Protein AF-A0A0G2GGL3-F1 (afdb_monomer_lite)

Radius of gyration: 50.0 Å; chains: 1; bounding box: 105×56×179 Å

Structure (mmCIF, N/CA/C/O backbone):
data_AF-A0A0G2GGL3-F1
#
_entry.id   AF-A0A0G2GGL3-F1
#
loop_
_atom_site.group_PDB
_atom_site.id
_atom_site.type_symbol
_atom_site.label_atom_id
_atom_site.label_alt_id
_atom_site.label_comp_id
_atom_site.label_asym_id
_atom_site.label_entity_id
_atom_site.label_seq_id
_atom_site.pdbx_PDB_ins_code
_atom_site.Cartn_x
_atom_site.Cartn_y
_atom_site.Cartn_z
_atom_site.occupancy
_atom_site.B_iso_or_equiv
_atom_site.auth_seq_id
_atom_site.auth_comp_id
_atom_site.auth_asym_id
_atom_site.auth_atom_id
_atom_site.pdbx_PDB_model_num
ATOM 1 N N . MET A 1 1 ? -9.611 -13.909 -29.266 1.00 66.69 1 MET A N 1
ATOM 2 C CA . MET A 1 1 ? -8.618 -14.036 -28.188 1.00 66.69 1 MET A CA 1
ATOM 3 C C . MET A 1 1 ? -9.349 -13.969 -26.861 1.00 66.69 1 MET A C 1
ATOM 5 O O . MET A 1 1 ? -10.153 -13.056 -26.686 1.00 66.69 1 MET A O 1
ATOM 9 N N . ALA A 1 2 ? -9.139 -14.944 -25.982 1.00 81.56 2 ALA A N 1
ATOM 10 C CA . ALA A 1 2 ? -9.701 -14.938 -24.631 1.00 81.56 2 ALA A CA 1
ATOM 11 C C . ALA A 1 2 ? -8.876 -14.044 -23.682 1.00 81.56 2 ALA A C 1
ATOM 13 O O . ALA A 1 2 ? -7.715 -13.745 -23.956 1.00 81.56 2 ALA A O 1
ATOM 14 N N . VAL A 1 3 ? -9.457 -13.640 -22.546 1.00 79.50 3 VAL A N 1
ATOM 15 C CA . VAL A 1 3 ? -8.763 -12.833 -21.517 1.00 79.50 3 VAL A CA 1
ATOM 16 C C . VAL A 1 3 ? -7.514 -13.552 -21.003 1.00 79.50 3 VAL A C 1
ATOM 18 O O . VAL A 1 3 ? -6.422 -12.992 -21.047 1.00 79.50 3 VAL A O 1
ATOM 21 N N . GLU A 1 4 ? -7.654 -14.817 -20.605 1.00 84.50 4 GLU A N 1
ATOM 22 C CA . GLU A 1 4 ? -6.546 -15.628 -20.082 1.00 84.50 4 GLU A CA 1
ATOM 23 C C . GLU A 1 4 ? -5.468 -15.915 -21.139 1.00 84.50 4 GLU A C 1
ATOM 25 O O . GLU A 1 4 ? -4.281 -15.952 -20.833 1.00 84.50 4 GLU A O 1
ATOM 30 N N . GLU A 1 5 ? -5.859 -16.040 -22.409 1.00 85.50 5 GLU A N 1
ATOM 31 C CA . GLU A 1 5 ? -4.939 -16.197 -23.542 1.00 85.50 5 GLU A CA 1
ATOM 32 C C . GLU A 1 5 ? -4.093 -14.928 -23.746 1.00 85.50 5 GLU A C 1
ATOM 34 O O . GLU A 1 5 ? -2.870 -15.007 -23.872 1.00 85.50 5 GLU A O 1
ATOM 39 N N . ALA A 1 6 ? -4.719 -13.747 -23.690 1.00 83.62 6 ALA A N 1
ATOM 40 C CA . ALA A 1 6 ? -4.020 -12.465 -23.751 1.00 83.62 6 ALA A CA 1
ATOM 41 C C . ALA A 1 6 ? -3.074 -12.267 -22.552 1.00 83.62 6 ALA A C 1
ATOM 43 O O . ALA A 1 6 ? -1.919 -11.879 -22.730 1.00 83.62 6 ALA A O 1
ATOM 44 N N . ILE A 1 7 ? -3.531 -12.588 -21.336 1.00 85.00 7 ILE A N 1
ATOM 45 C CA . ILE A 1 7 ? -2.728 -12.543 -20.103 1.00 85.00 7 ILE A CA 1
ATOM 46 C C . ILE A 1 7 ? -1.535 -13.507 -20.194 1.00 85.00 7 ILE A C 1
ATOM 48 O O . ILE A 1 7 ? -0.423 -13.128 -19.824 1.00 85.00 7 ILE A O 1
ATOM 52 N N . ALA A 1 8 ? -1.710 -14.713 -20.740 1.00 84.81 8 ALA A N 1
ATOM 53 C CA . ALA A 1 8 ? -0.621 -15.668 -20.950 1.00 84.81 8 ALA A CA 1
ATOM 54 C C . ALA A 1 8 ? 0.419 -15.163 -21.970 1.00 84.81 8 ALA A C 1
ATOM 56 O O . ALA A 1 8 ? 1.623 -15.272 -21.725 1.00 84.81 8 ALA A O 1
ATOM 57 N N . ILE A 1 9 ? -0.021 -14.556 -23.080 1.00 84.00 9 ILE A N 1
ATOM 58 C CA . ILE A 1 9 ? 0.866 -13.934 -24.080 1.00 84.00 9 ILE A CA 1
ATOM 59 C C . ILE A 1 9 ? 1.683 -12.797 -23.446 1.00 84.00 9 ILE A C 1
ATOM 61 O O . ILE A 1 9 ? 2.908 -12.769 -23.580 1.00 84.00 9 ILE A O 1
ATOM 65 N N . LEU A 1 10 ? 1.031 -11.897 -22.705 1.00 83.62 10 LEU A N 1
ATOM 66 C CA . LEU A 1 10 ? 1.679 -10.779 -22.010 1.00 83.62 10 LEU A CA 1
ATOM 67 C C . LEU A 1 10 ? 2.670 -11.257 -20.936 1.00 83.62 10 LEU A C 1
ATOM 69 O O . LEU A 1 10 ? 3.795 -10.758 -20.860 1.00 83.62 10 LEU A O 1
ATOM 73 N N . SER A 1 11 ? 2.291 -12.287 -20.173 1.00 85.44 11 SER A N 1
ATOM 74 C CA . SER A 1 11 ? 3.149 -12.930 -19.168 1.00 85.44 11 SER A CA 1
ATOM 75 C C . SER A 1 11 ? 4.415 -13.523 -19.782 1.00 85.44 11 SER A C 1
ATOM 77 O O . SER A 1 11 ? 5.495 -13.411 -19.204 1.00 85.44 11 SER A O 1
ATOM 79 N N . LYS A 1 12 ? 4.283 -14.136 -20.965 1.00 86.31 12 LYS A N 1
ATOM 80 C CA . LYS A 1 12 ? 5.376 -14.794 -21.686 1.00 86.31 12 LYS A CA 1
ATOM 81 C C . LYS A 1 12 ? 6.330 -13.808 -22.364 1.00 86.31 12 LYS A C 1
ATOM 83 O O . LYS A 1 12 ? 7.523 -14.087 -22.420 1.00 86.31 12 LYS A O 1
ATOM 88 N N . ILE A 1 13 ? 5.820 -12.701 -22.909 1.00 83.44 13 ILE A N 1
ATOM 89 C CA . ILE A 1 13 ? 6.620 -11.767 -23.719 1.00 83.44 13 ILE A CA 1
ATOM 90 C C . ILE A 1 13 ? 7.212 -10.630 -22.882 1.00 83.44 13 ILE A C 1
ATOM 92 O O . ILE A 1 13 ? 8.350 -10.240 -23.123 1.00 83.44 13 ILE A O 1
ATOM 96 N N . TRP A 1 14 ? 6.471 -10.082 -21.915 1.00 81.25 14 TRP A N 1
ATOM 97 C CA . TRP A 1 14 ? 6.935 -8.931 -21.132 1.00 81.25 14 TRP A CA 1
ATOM 98 C C . TRP A 1 14 ? 7.458 -9.327 -19.758 1.00 81.25 14 TRP A C 1
ATOM 100 O O . TRP A 1 14 ? 8.583 -8.972 -19.417 1.00 81.25 14 TRP A O 1
ATOM 110 N N . THR A 1 15 ? 6.646 -10.012 -18.950 1.00 79.06 15 THR A N 1
ATOM 111 C CA . THR A 1 15 ? 7.036 -10.553 -17.633 1.00 79.06 15 THR A CA 1
ATOM 112 C C . THR A 1 15 ? 5.831 -11.216 -16.961 1.00 79.06 15 THR A C 1
ATOM 114 O O . THR A 1 15 ? 4.730 -10.683 -17.076 1.00 79.06 15 THR A O 1
ATOM 117 N N . PRO A 1 16 ? 5.989 -12.305 -16.188 1.00 77.44 16 PRO A N 1
ATOM 118 C CA . PRO A 1 16 ? 4.895 -12.867 -15.393 1.00 77.44 16 PRO A CA 1
ATOM 119 C C . PRO A 1 16 ? 4.421 -11.949 -14.247 1.00 77.44 16 PRO A C 1
ATOM 121 O O . PRO A 1 16 ? 3.335 -12.156 -13.709 1.00 77.44 16 PRO A O 1
ATOM 124 N N . ASN A 1 17 ? 5.190 -10.923 -13.854 1.00 79.88 17 ASN A N 1
ATOM 125 C CA . ASN A 1 17 ? 4.744 -9.963 -12.841 1.00 79.88 17 ASN A CA 1
ATOM 126 C C . ASN A 1 17 ? 3.830 -8.902 -13.467 1.00 79.88 17 ASN A C 1
ATOM 128 O O . ASN A 1 17 ? 4.297 -7.882 -13.973 1.00 79.88 17 ASN A O 1
ATOM 132 N N . VAL A 1 18 ? 2.517 -9.110 -13.380 1.00 71.94 18 VAL A N 1
ATOM 133 C CA . VAL A 1 18 ? 1.533 -8.250 -14.052 1.00 71.94 18 VAL A CA 1
ATOM 134 C C . VAL A 1 18 ? 1.580 -6.776 -13.616 1.00 71.94 18 VAL A C 1
ATOM 136 O O . VAL A 1 18 ? 1.289 -5.885 -14.415 1.00 71.94 18 VAL A O 1
ATOM 139 N N . ARG A 1 19 ? 2.024 -6.473 -12.386 1.00 68.62 19 ARG A N 1
ATOM 140 C CA . ARG A 1 19 ? 2.171 -5.076 -11.927 1.00 68.62 19 ARG A CA 1
ATOM 141 C C . ARG A 1 19 ? 3.148 -4.277 -12.799 1.00 68.62 19 ARG A C 1
ATOM 143 O O . ARG A 1 19 ? 2.990 -3.072 -12.942 1.00 68.62 19 ARG A O 1
ATOM 150 N N . MET A 1 20 ? 4.111 -4.956 -13.425 1.00 70.81 20 MET A N 1
ATOM 151 C CA . MET A 1 20 ? 5.110 -4.365 -14.321 1.00 70.81 20 MET A CA 1
ATOM 152 C C . MET A 1 20 ? 4.571 -4.063 -15.729 1.00 70.81 20 MET A C 1
ATOM 154 O O . MET A 1 20 ? 5.277 -3.436 -16.517 1.00 70.81 20 MET A O 1
ATOM 158 N N . TRP A 1 21 ? 3.365 -4.519 -16.093 1.00 75.56 21 TRP A N 1
ATOM 159 C CA . TRP A 1 21 ? 2.771 -4.208 -17.404 1.00 75.56 21 TRP A CA 1
ATOM 160 C C . TRP A 1 21 ? 2.265 -2.769 -17.450 1.00 75.56 21 TRP A C 1
ATOM 162 O O . TRP A 1 21 ? 2.340 -2.119 -18.488 1.00 75.56 21 TRP A O 1
ATOM 172 N N . LYS A 1 22 ? 1.786 -2.246 -16.316 1.00 73.19 22 LYS A N 1
ATOM 173 C CA . LYS A 1 22 ? 1.316 -0.869 -16.204 1.00 73.19 22 LYS A CA 1
ATOM 174 C C . LYS A 1 22 ? 2.495 0.110 -16.220 1.00 73.19 22 LYS A C 1
ATOM 176 O O . LYS A 1 22 ? 3.448 -0.025 -15.460 1.00 73.19 22 LYS A O 1
ATOM 181 N N . TYR A 1 23 ? 2.404 1.127 -17.074 1.00 71.25 23 TYR A N 1
ATOM 182 C CA . TYR A 1 23 ? 3.352 2.243 -17.128 1.00 71.25 23 TYR A CA 1
ATOM 183 C C . TYR A 1 23 ? 2.816 3.469 -16.366 1.00 71.25 23 TYR A C 1
ATOM 185 O O . TYR A 1 23 ? 1.601 3.678 -16.283 1.00 71.25 23 TYR A O 1
ATOM 193 N N . ARG A 1 24 ? 3.718 4.292 -15.810 1.00 61.34 24 ARG A N 1
ATOM 194 C CA . ARG A 1 24 ? 3.374 5.501 -15.041 1.00 61.34 24 ARG A CA 1
ATOM 195 C C . ARG A 1 24 ? 2.613 6.489 -15.939 1.00 61.34 24 ARG A C 1
ATOM 197 O O . ARG A 1 24 ? 3.066 6.815 -17.027 1.00 61.34 24 ARG A O 1
ATOM 204 N N . GLY A 1 25 ? 1.439 6.940 -15.498 1.00 59.84 25 GLY A N 1
ATOM 205 C CA . GLY A 1 25 ? 0.547 7.799 -16.293 1.00 59.84 25 GLY A CA 1
ATOM 206 C C . GLY A 1 25 ? -0.502 7.056 -17.134 1.00 59.84 25 GLY A C 1
ATOM 207 O O . GLY A 1 25 ? -1.426 7.690 -17.639 1.00 59.84 25 GLY A O 1
ATOM 208 N N . CYS A 1 26 ? -0.446 5.723 -17.235 1.00 66.56 26 CYS A N 1
ATOM 209 C CA . CYS A 1 26 ? -1.549 4.948 -17.802 1.00 66.56 26 CYS A CA 1
ATOM 210 C C . CYS A 1 26 ? -2.731 4.890 -16.813 1.00 66.56 26 CYS A C 1
ATOM 212 O O . CYS A 1 26 ? -2.554 4.538 -15.644 1.00 66.56 26 CYS A O 1
ATOM 214 N N . LYS A 1 27 ? -3.946 5.205 -17.284 1.00 66.88 27 LYS A N 1
ATOM 215 C CA . LYS A 1 27 ? -5.175 5.261 -16.462 1.00 66.88 27 LYS A CA 1
ATOM 216 C C . LYS A 1 27 ? -5.785 3.891 -16.113 1.00 66.88 27 LYS A C 1
ATOM 218 O O . LYS A 1 27 ? -6.799 3.841 -15.424 1.00 66.88 27 LYS A O 1
ATOM 223 N N . LEU A 1 28 ? -5.195 2.790 -16.582 1.00 71.38 28 LEU A N 1
ATOM 224 C CA . LEU A 1 28 ? -5.685 1.432 -16.323 1.00 71.38 28 LEU A CA 1
ATOM 225 C C . LEU A 1 28 ? -5.530 1.025 -14.842 1.00 71.38 28 LEU A C 1
ATOM 227 O O . LEU A 1 28 ? -4.675 1.536 -14.113 1.00 71.38 28 LEU A O 1
ATOM 231 N N . SER A 1 29 ? -6.359 0.077 -14.392 1.00 70.12 29 SER A N 1
ATOM 232 C CA . SER A 1 29 ? -6.293 -0.491 -13.034 1.00 70.12 29 SER A CA 1
ATOM 233 C C . SER A 1 29 ? -4.969 -1.232 -12.786 1.00 70.12 29 SER A C 1
ATOM 235 O O . SER A 1 29 ? -4.310 -1.653 -13.728 1.00 70.12 29 SER A O 1
ATOM 237 N N . ASP A 1 30 ? -4.581 -1.459 -11.532 1.00 71.81 30 ASP A N 1
ATOM 238 C CA . ASP A 1 30 ? -3.405 -2.293 -11.212 1.00 71.81 30 ASP A CA 1
ATOM 239 C C . ASP A 1 30 ? -3.690 -3.803 -11.319 1.00 71.81 30 ASP A C 1
ATOM 241 O O . ASP A 1 30 ? -2.774 -4.620 -11.254 1.00 71.81 30 ASP A O 1
ATOM 245 N N . ASN A 1 31 ? -4.963 -4.187 -11.483 1.00 78.38 31 ASN A N 1
ATOM 246 C CA . ASN A 1 31 ? -5.381 -5.567 -11.719 1.00 78.38 31 ASN A CA 1
ATOM 247 C C . ASN A 1 31 ? -5.744 -5.761 -13.209 1.00 78.38 31 ASN A C 1
ATOM 249 O O . ASN A 1 31 ? -6.662 -5.084 -13.681 1.00 78.38 31 ASN A O 1
ATOM 253 N N . PRO A 1 32 ? -5.090 -6.694 -13.931 1.00 73.06 32 PRO A N 1
ATOM 254 C CA . PRO A 1 32 ? -5.306 -6.922 -15.362 1.00 73.06 32 PRO A CA 1
ATOM 255 C C . PRO A 1 32 ? -6.701 -7.477 -15.661 1.00 73.06 32 PRO A C 1
ATOM 257 O O . PRO A 1 32 ? -7.297 -7.104 -16.660 1.00 73.06 32 PRO A O 1
ATOM 260 N N . HIS A 1 33 ? -7.281 -8.296 -14.776 1.00 77.69 33 HIS A N 1
ATOM 261 C CA . HIS A 1 33 ? -8.634 -8.840 -14.948 1.00 77.69 33 HIS A CA 1
ATOM 262 C C . HIS A 1 33 ? -9.724 -7.765 -14.772 1.00 77.69 33 HIS A C 1
ATOM 264 O O . HIS A 1 33 ? -10.896 -8.033 -15.012 1.00 77.69 33 HIS A O 1
ATOM 270 N N . LYS A 1 34 ? -9.353 -6.544 -14.349 1.00 76.00 34 LYS A N 1
ATOM 271 C CA . LYS A 1 34 ? -10.220 -5.354 -14.360 1.00 76.00 34 LYS A CA 1
ATOM 272 C C . LYS A 1 34 ? -10.015 -4.481 -15.604 1.00 76.00 34 LYS A C 1
ATOM 274 O O . LYS A 1 34 ? -10.584 -3.395 -15.674 1.00 76.00 34 LYS A O 1
ATOM 279 N N . TRP A 1 35 ? -9.161 -4.887 -16.544 1.00 78.06 35 TRP A N 1
ATOM 280 C CA . TRP A 1 35 ? -9.010 -4.209 -17.828 1.00 78.06 35 TRP A CA 1
ATOM 281 C C . TRP A 1 35 ? -10.047 -4.752 -18.804 1.00 78.06 35 TRP A C 1
ATOM 283 O O . TRP A 1 35 ? -10.410 -5.926 -18.760 1.00 78.06 35 TRP A O 1
ATOM 293 N N . GLU A 1 36 ? -10.485 -3.901 -19.725 1.00 74.69 36 GLU A N 1
ATOM 294 C CA . GLU A 1 36 ? -11.341 -4.321 -20.829 1.00 74.69 36 GLU A CA 1
ATOM 295 C C . GLU A 1 36 ? -10.687 -5.479 -21.611 1.00 74.69 36 GLU A C 1
ATOM 297 O O . GLU A 1 36 ? -9.537 -5.336 -22.045 1.00 74.69 36 GLU A O 1
ATOM 302 N N . PRO A 1 37 ? -11.388 -6.602 -21.870 1.00 75.56 37 PRO A N 1
ATOM 303 C CA . PRO A 1 37 ? -10.836 -7.749 -22.600 1.00 75.56 37 PRO A CA 1
ATOM 304 C C . PRO A 1 37 ? -10.193 -7.384 -23.944 1.00 75.56 37 PRO A C 1
ATOM 306 O O . PRO A 1 37 ? -9.205 -7.989 -24.361 1.00 75.56 37 PRO A O 1
ATOM 309 N N . ARG A 1 38 ? -10.721 -6.348 -24.610 1.00 68.31 38 ARG A N 1
ATOM 310 C CA . ARG A 1 38 ? -10.182 -5.807 -25.868 1.00 68.31 38 ARG A CA 1
ATOM 311 C C . ARG A 1 38 ? -8.849 -5.077 -25.691 1.00 68.31 38 ARG A C 1
ATOM 313 O O . ARG A 1 38 ? -8.010 -5.158 -26.579 1.00 68.31 38 ARG A O 1
ATOM 320 N N . VAL A 1 39 ? -8.633 -4.407 -24.557 1.00 75.81 39 VAL A N 1
ATOM 321 C CA . VAL A 1 39 ? -7.357 -3.751 -24.216 1.00 75.81 39 VAL A CA 1
ATOM 322 C C . VAL A 1 39 ? -6.281 -4.803 -23.958 1.00 75.81 39 VAL A C 1
ATOM 324 O O . VAL A 1 39 ? -5.184 -4.682 -24.493 1.00 75.81 39 VAL A O 1
ATOM 327 N N . LEU A 1 40 ? -6.605 -5.876 -23.226 1.00 79.50 40 LEU A N 1
ATOM 328 C CA . LEU A 1 40 ? -5.692 -7.011 -23.043 1.00 79.50 40 LEU A CA 1
ATOM 329 C C . LEU A 1 40 ? -5.340 -7.682 -24.376 1.00 79.50 40 LEU A C 1
ATOM 331 O O . LEU A 1 40 ? -4.162 -7.888 -24.655 1.00 79.50 40 LEU A O 1
ATOM 335 N N . ALA A 1 41 ? -6.335 -7.976 -25.219 1.00 79.38 41 ALA A N 1
ATOM 336 C CA . ALA A 1 41 ? -6.100 -8.590 -26.525 1.00 79.38 41 ALA A CA 1
ATOM 337 C C . ALA A 1 41 ? -5.245 -7.701 -27.448 1.00 79.38 41 ALA A C 1
ATOM 339 O O . ALA A 1 41 ? -4.321 -8.186 -28.097 1.00 79.38 41 ALA A O 1
ATOM 340 N N . ALA A 1 42 ? -5.505 -6.392 -27.468 1.00 73.94 42 ALA A N 1
ATOM 341 C CA . ALA A 1 42 ? -4.699 -5.427 -28.207 1.00 73.94 42 ALA A CA 1
ATOM 342 C C . ALA A 1 42 ? -3.255 -5.369 -27.692 1.00 73.94 42 ALA A C 1
ATOM 344 O O . ALA A 1 42 ? -2.320 -5.444 -28.482 1.00 73.94 42 ALA A O 1
ATOM 345 N N . LEU A 1 43 ? -3.057 -5.302 -26.372 1.00 79.38 43 LEU A N 1
ATOM 346 C CA . LEU A 1 43 ? -1.725 -5.323 -25.770 1.00 79.38 43 LEU A CA 1
ATOM 347 C C . LEU A 1 43 ? -0.981 -6.628 -26.062 1.00 79.38 43 LEU A C 1
ATOM 349 O O . LEU A 1 43 ? 0.214 -6.578 -26.324 1.00 79.38 43 LEU A O 1
ATOM 353 N N . ALA A 1 44 ? -1.661 -7.777 -26.080 1.00 82.88 44 ALA A N 1
ATOM 354 C CA . ALA A 1 44 ? -1.059 -9.055 -26.453 1.00 82.88 44 ALA A CA 1
ATOM 355 C C . ALA A 1 44 ? -0.564 -9.059 -27.915 1.00 82.88 44 ALA A C 1
ATOM 357 O O . ALA A 1 44 ? 0.547 -9.517 -28.183 1.00 82.88 44 ALA A O 1
ATOM 358 N N . VAL A 1 45 ? -1.330 -8.480 -28.849 1.00 81.75 45 VAL A N 1
ATOM 359 C CA . VAL A 1 45 ? -0.918 -8.305 -30.258 1.00 81.75 45 VAL A CA 1
ATOM 360 C C . VAL A 1 45 ? 0.235 -7.298 -30.395 1.00 81.75 45 VAL A C 1
ATOM 362 O O . VAL A 1 45 ? 1.191 -7.542 -31.136 1.00 81.75 45 VAL A O 1
ATOM 365 N N . LEU A 1 46 ? 0.203 -6.189 -29.649 1.00 78.75 46 LEU A N 1
ATOM 366 C CA . LEU A 1 46 ? 1.296 -5.209 -29.615 1.00 78.75 46 LEU A CA 1
ATOM 367 C C . LEU A 1 46 ? 2.573 -5.813 -28.994 1.00 78.75 46 LEU A C 1
ATOM 369 O O . LEU A 1 46 ? 3.670 -5.566 -29.485 1.00 78.75 46 LEU A O 1
ATOM 373 N N . ALA A 1 47 ? 2.454 -6.668 -27.975 1.00 82.31 47 ALA A N 1
ATOM 374 C CA . ALA A 1 47 ? 3.577 -7.403 -27.393 1.00 82.31 47 ALA A CA 1
ATOM 375 C C . ALA A 1 47 ? 4.195 -8.387 -28.399 1.00 82.31 47 ALA A C 1
ATOM 377 O O . ALA A 1 47 ? 5.414 -8.421 -28.552 1.00 82.31 47 ALA A O 1
ATOM 378 N N . GLN A 1 48 ? 3.366 -9.143 -29.126 1.00 81.25 48 GLN A N 1
ATOM 379 C CA . GLN A 1 48 ? 3.816 -10.069 -30.175 1.00 81.25 48 GLN A CA 1
ATOM 380 C C . GLN A 1 48 ? 4.532 -9.370 -31.337 1.00 81.25 48 GLN A C 1
ATOM 382 O O . GLN A 1 48 ? 5.445 -9.951 -31.916 1.00 81.25 48 GLN A O 1
ATOM 387 N N . THR A 1 49 ? 4.145 -8.136 -31.671 1.00 75.12 49 THR A N 1
ATOM 388 C CA . THR A 1 49 ? 4.738 -7.372 -32.784 1.00 75.12 49 THR A CA 1
ATOM 389 C C . THR A 1 49 ? 5.938 -6.513 -32.378 1.00 75.12 49 THR A C 1
ATOM 391 O O . THR A 1 49 ? 6.833 -6.309 -33.193 1.00 75.12 49 THR A O 1
ATOM 394 N N . ALA A 1 50 ? 5.994 -6.023 -31.137 1.00 71.06 50 ALA A N 1
ATOM 395 C CA . ALA A 1 50 ? 7.069 -5.145 -30.663 1.00 71.06 50 ALA A CA 1
ATOM 396 C C . ALA A 1 50 ? 8.151 -5.857 -29.829 1.00 71.06 50 ALA A C 1
ATOM 398 O O . ALA A 1 50 ? 9.242 -5.318 -29.639 1.00 71.06 50 ALA A O 1
ATOM 399 N N . GLY A 1 51 ? 7.857 -7.055 -29.319 1.00 71.50 51 GLY A N 1
ATOM 400 C CA . GLY A 1 51 ? 8.772 -7.844 -28.499 1.00 71.50 51 GLY A CA 1
ATOM 401 C C . GLY A 1 51 ? 8.928 -7.351 -27.047 1.00 71.50 51 GLY A C 1
ATOM 402 O O . GLY A 1 51 ? 8.205 -6.455 -26.592 1.00 71.50 51 GLY A O 1
ATOM 403 N N . PRO A 1 52 ? 9.871 -7.946 -26.288 1.00 73.81 52 PRO A N 1
ATOM 404 C CA . PRO A 1 52 ? 10.034 -7.708 -24.851 1.00 73.81 52 PRO A CA 1
ATOM 405 C C . PRO A 1 52 ? 10.421 -6.263 -24.500 1.00 73.81 52 PRO A C 1
ATOM 407 O O . PRO A 1 52 ? 9.878 -5.685 -23.559 1.00 73.81 52 PRO A O 1
ATOM 410 N N . ALA A 1 53 ? 11.334 -5.660 -25.269 1.00 72.25 53 ALA A N 1
ATOM 411 C CA . ALA A 1 53 ? 11.911 -4.348 -24.963 1.00 72.25 53 ALA A CA 1
ATOM 412 C C . ALA A 1 53 ? 10.926 -3.176 -25.148 1.00 72.25 53 ALA A C 1
ATOM 414 O O . ALA A 1 53 ? 11.052 -2.144 -24.495 1.00 72.25 53 ALA A O 1
ATOM 415 N N . GLN A 1 54 ? 9.917 -3.329 -26.009 1.00 73.88 54 GLN A N 1
ATOM 416 C CA . GLN A 1 54 ? 9.018 -2.241 -26.415 1.00 73.88 54 GLN A CA 1
ATOM 417 C C . GLN A 1 54 ? 7.730 -2.146 -25.576 1.00 73.88 54 GLN A C 1
ATOM 419 O O . GLN A 1 54 ? 6.811 -1.412 -25.940 1.00 73.88 54 GLN A O 1
ATOM 424 N N . ARG A 1 55 ? 7.655 -2.836 -24.424 1.00 76.94 55 ARG A N 1
ATOM 425 C CA . ARG A 1 55 ? 6.505 -2.820 -23.494 1.00 76.94 55 ARG A CA 1
ATOM 426 C C . ARG A 1 55 ? 5.963 -1.417 -23.216 1.00 76.94 55 ARG A C 1
ATOM 428 O O . ARG A 1 55 ? 4.765 -1.175 -23.333 1.00 76.94 55 ARG A O 1
ATOM 435 N N . ILE A 1 56 ? 6.844 -0.499 -22.812 1.00 73.50 56 ILE A N 1
ATOM 436 C CA . ILE A 1 56 ? 6.452 0.864 -22.424 1.00 73.50 56 ILE A CA 1
ATOM 437 C C . ILE A 1 56 ? 5.869 1.608 -23.626 1.00 73.50 56 ILE A C 1
ATOM 439 O O . ILE A 1 56 ? 4.816 2.229 -23.492 1.00 73.50 56 ILE A O 1
ATOM 443 N N . ARG A 1 57 ? 6.491 1.471 -24.805 1.00 71.38 57 ARG A N 1
ATOM 444 C CA . ARG A 1 57 ? 5.986 2.054 -26.048 1.00 71.38 57 ARG A CA 1
ATOM 445 C C . ARG A 1 57 ? 4.610 1.469 -26.377 1.00 71.38 57 ARG A C 1
ATOM 447 O O . ARG A 1 57 ? 3.659 2.230 -26.442 1.00 71.38 57 ARG A O 1
ATOM 454 N N . ALA A 1 58 ? 4.432 0.150 -26.435 1.00 76.50 58 ALA A N 1
ATOM 455 C CA . ALA A 1 58 ? 3.120 -0.474 -26.668 1.00 76.50 58 ALA A CA 1
ATOM 456 C C . ALA A 1 58 ? 2.008 0.037 -25.718 1.00 76.50 58 ALA A C 1
ATOM 458 O O . ALA A 1 58 ? 0.903 0.357 -26.164 1.00 76.50 58 ALA A O 1
ATOM 459 N N . MET A 1 59 ? 2.315 0.195 -24.424 1.00 74.56 59 MET A N 1
ATOM 460 C CA . MET A 1 59 ? 1.395 0.758 -23.423 1.00 74.56 59 MET A CA 1
ATOM 461 C C . MET A 1 59 ? 1.087 2.249 -23.642 1.00 74.56 59 MET A C 1
ATOM 463 O O . MET A 1 59 ? -0.061 2.673 -23.484 1.00 74.56 59 MET A O 1
ATOM 467 N N . GLN A 1 60 ? 2.081 3.059 -24.016 1.00 73.19 60 GLN A N 1
ATOM 468 C CA . GLN A 1 60 ? 1.873 4.460 -24.395 1.00 73.19 60 GLN A CA 1
ATOM 469 C C . GLN A 1 60 ? 0.996 4.557 -25.648 1.00 73.19 60 GLN A C 1
ATOM 471 O O . GLN A 1 60 ? 0.055 5.342 -25.675 1.00 73.19 60 GLN A O 1
ATOM 476 N N . MET A 1 61 ? 1.239 3.711 -26.649 1.00 72.81 61 MET A N 1
ATOM 477 C CA . MET A 1 61 ? 0.570 3.765 -27.950 1.00 72.81 61 MET A CA 1
ATOM 478 C C . MET A 1 61 ? -0.905 3.376 -27.868 1.00 72.81 61 MET A C 1
ATOM 480 O O . MET A 1 61 ? -1.736 4.058 -28.466 1.00 72.81 61 MET A O 1
ATOM 484 N N . ILE A 1 62 ? -1.268 2.367 -27.064 1.00 73.25 62 ILE A N 1
ATOM 485 C CA . ILE A 1 62 ? -2.689 2.083 -26.808 1.00 73.25 62 ILE A CA 1
ATOM 486 C C . ILE A 1 62 ? -3.354 3.201 -25.988 1.00 73.25 62 ILE A C 1
ATOM 488 O O . ILE A 1 62 ? -4.500 3.554 -26.252 1.00 73.25 62 ILE A O 1
ATOM 492 N N . THR A 1 63 ? -2.627 3.817 -25.045 1.00 69.12 63 THR A N 1
ATOM 493 C CA . THR A 1 63 ? -3.141 4.941 -24.241 1.00 69.12 63 THR A CA 1
ATOM 494 C C . THR A 1 63 ? -3.392 6.178 -25.115 1.00 69.12 63 THR A C 1
ATOM 496 O O . THR A 1 63 ? -4.432 6.818 -24.984 1.00 69.12 63 THR A O 1
ATOM 499 N N . ILE A 1 64 ? -2.484 6.482 -26.049 1.00 68.75 64 ILE A N 1
ATOM 500 C CA . ILE A 1 64 ? -2.623 7.562 -27.039 1.00 68.75 64 ILE A CA 1
ATOM 501 C C . ILE A 1 64 ? -3.789 7.273 -27.988 1.00 68.75 64 ILE A C 1
ATOM 503 O O . ILE A 1 64 ? -4.614 8.153 -28.220 1.00 68.75 64 ILE A O 1
ATOM 507 N N . ALA A 1 65 ? -3.899 6.043 -28.500 1.00 65.62 65 ALA A N 1
ATOM 508 C CA . ALA A 1 65 ? -4.964 5.675 -29.429 1.00 65.62 65 ALA A CA 1
ATOM 509 C C . ALA A 1 65 ? -6.364 5.678 -28.788 1.00 65.62 65 ALA A C 1
ATOM 511 O O . ALA A 1 65 ? -7.329 5.992 -29.476 1.00 65.62 65 ALA A O 1
ATOM 512 N N . MET A 1 66 ? -6.477 5.381 -27.486 1.00 63.19 66 MET A N 1
ATOM 513 C CA . MET A 1 66 ? -7.725 5.518 -26.716 1.00 63.19 66 MET A CA 1
ATOM 514 C C . MET A 1 66 ? -8.025 6.973 -26.300 1.00 63.19 66 MET A C 1
ATOM 516 O O . MET A 1 66 ? -9.182 7.318 -26.050 1.00 63.19 66 MET A O 1
ATOM 520 N N . GLY A 1 67 ? -7.006 7.836 -26.226 1.00 59.53 67 GLY A N 1
ATOM 521 C CA . GLY A 1 67 ? -7.147 9.276 -26.005 1.00 59.53 67 GLY A CA 1
ATOM 522 C C . GLY A 1 67 ? -7.980 9.648 -24.760 1.00 59.53 67 GLY A C 1
ATOM 523 O O . GLY A 1 67 ? -7.858 9.008 -23.710 1.00 59.53 67 GLY A O 1
ATOM 524 N N . PRO A 1 68 ? -8.847 10.681 -24.828 1.00 51.22 68 PRO A N 1
ATOM 525 C CA . PRO A 1 68 ? -9.716 11.053 -23.709 1.00 51.22 68 PRO A CA 1
ATOM 526 C C . PRO A 1 68 ? -10.827 10.023 -23.427 1.00 51.22 68 PRO A C 1
ATOM 528 O O . PRO A 1 68 ? -11.409 10.051 -22.344 1.00 51.22 68 PRO A O 1
ATOM 531 N N . MET A 1 69 ? -11.082 9.080 -24.344 1.00 49.94 69 MET A N 1
ATOM 532 C CA . MET A 1 69 ? -12.059 7.992 -24.189 1.00 49.94 69 MET A CA 1
ATOM 533 C C . MET A 1 69 ? -11.535 6.804 -23.360 1.00 49.94 69 MET A C 1
ATOM 535 O O . MET A 1 69 ? -12.118 5.729 -23.370 1.00 49.94 69 MET A O 1
ATOM 539 N N . ALA A 1 70 ? -10.489 6.993 -22.550 1.00 51.19 70 ALA A N 1
ATOM 540 C CA . ALA A 1 70 ? -9.965 5.970 -21.637 1.00 51.19 70 ALA A CA 1
ATOM 541 C C . ALA A 1 70 ? -10.971 5.436 -20.582 1.00 51.19 70 ALA A C 1
ATOM 543 O O . ALA A 1 70 ? -10.645 4.497 -19.858 1.00 51.19 70 ALA A O 1
ATOM 544 N N . TYR A 1 71 ? -12.166 6.031 -20.482 1.00 45.62 71 TYR A N 1
ATOM 545 C CA . TYR A 1 71 ? -13.273 5.602 -19.613 1.00 45.62 71 TYR A CA 1
ATOM 546 C C . TYR A 1 71 ? -14.371 4.811 -20.351 1.00 45.62 71 TYR A C 1
ATOM 548 O O . TYR A 1 71 ? -15.350 4.409 -19.727 1.00 45.62 71 TYR A O 1
ATOM 556 N N . THR A 1 72 ? -14.232 4.588 -21.661 1.00 47.59 72 THR A N 1
ATOM 557 C CA . THR A 1 72 ? -15.138 3.770 -22.478 1.00 47.59 72 THR A CA 1
ATOM 558 C C . THR A 1 72 ? -14.367 2.642 -23.167 1.00 47.59 72 THR A C 1
ATOM 560 O O . THR A 1 72 ? -13.149 2.705 -23.347 1.00 47.59 72 THR A O 1
ATOM 563 N N . ALA A 1 73 ? -15.065 1.555 -23.508 1.00 48.22 73 ALA A N 1
ATOM 564 C CA . ALA A 1 73 ? -14.428 0.357 -24.048 1.00 48.22 73 ALA A CA 1
ATOM 565 C C . ALA A 1 73 ? -13.691 0.635 -25.371 1.00 48.22 73 ALA A C 1
ATOM 567 O O . ALA A 1 73 ? -14.230 1.265 -26.282 1.00 48.22 73 ALA A O 1
ATOM 568 N N . SER A 1 74 ? -12.465 0.117 -25.489 1.00 51.53 74 SER A N 1
ATOM 569 C CA . SER A 1 74 ? -11.632 0.282 -26.686 1.00 51.53 74 SER A CA 1
ATOM 570 C C . SER A 1 74 ? -12.316 -0.282 -27.943 1.00 51.53 74 SER A C 1
ATOM 572 O O . SER A 1 74 ? -12.795 -1.426 -27.952 1.00 51.53 74 SER A O 1
ATOM 574 N N . THR A 1 75 ? -12.363 0.524 -29.007 1.00 59.12 75 THR A N 1
ATOM 575 C CA . THR A 1 75 ? -12.907 0.142 -30.313 1.00 59.12 75 THR A CA 1
ATOM 576 C C . THR A 1 75 ? -11.814 -0.462 -31.210 1.00 59.12 75 THR A C 1
ATOM 578 O O . THR A 1 75 ? -10.623 -0.230 -30.978 1.00 59.12 75 THR A O 1
ATOM 581 N N . PRO A 1 76 ? -12.176 -1.248 -32.243 1.00 59.88 76 PRO A N 1
ATOM 582 C CA . PRO A 1 76 ? -11.202 -1.822 -33.172 1.00 59.88 76 PRO A CA 1
ATOM 583 C C . PRO A 1 76 ? -10.324 -0.780 -33.884 1.00 59.88 76 PRO A C 1
ATOM 585 O O . PRO A 1 76 ? -9.147 -1.050 -34.123 1.00 59.88 76 PRO A O 1
ATOM 588 N N . GLU A 1 77 ? -10.843 0.421 -34.169 1.00 62.72 77 GLU A N 1
ATOM 589 C CA . GLU A 1 77 ? -10.082 1.488 -34.835 1.00 62.72 77 GLU A CA 1
ATOM 590 C C . GLU A 1 77 ? -8.922 1.995 -33.963 1.00 62.72 77 GLU A C 1
ATOM 592 O O . GLU A 1 77 ? -7.829 2.240 -34.475 1.00 62.72 77 GLU A O 1
ATOM 597 N N . HIS A 1 78 ? -9.106 2.088 -32.638 1.00 62.53 78 HIS A N 1
ATOM 598 C CA . HIS A 1 78 ? -8.020 2.450 -31.716 1.00 62.53 78 HIS A CA 1
ATOM 599 C C . HIS A 1 78 ? -6.886 1.409 -31.745 1.00 62.53 78 HIS A C 1
ATOM 601 O O . HIS A 1 78 ? -5.708 1.760 -31.683 1.00 62.53 78 HIS A O 1
ATOM 607 N N . ILE A 1 79 ? -7.228 0.125 -31.879 1.00 61.56 79 ILE A N 1
ATOM 608 C CA . ILE A 1 79 ? -6.259 -0.980 -31.917 1.00 61.56 79 ILE A CA 1
ATOM 609 C C . ILE A 1 79 ? -5.468 -0.957 -33.232 1.00 61.56 79 ILE A C 1
ATOM 611 O O . ILE A 1 79 ? -4.239 -1.086 -33.213 1.00 61.56 79 ILE A O 1
ATOM 615 N N . ALA A 1 80 ? -6.147 -0.732 -34.362 1.00 67.56 80 ALA A N 1
ATOM 616 C CA . ALA A 1 80 ? -5.498 -0.550 -35.660 1.00 67.56 80 ALA A CA 1
ATOM 617 C C . ALA A 1 80 ? -4.513 0.631 -35.619 1.00 67.56 80 ALA A C 1
ATOM 619 O O . ALA A 1 80 ? -3.326 0.452 -35.892 1.00 67.56 80 ALA A O 1
ATOM 620 N N . ARG A 1 81 ? -4.967 1.797 -35.139 1.00 68.44 81 ARG A N 1
ATOM 621 C CA . ARG A 1 81 ? -4.161 3.023 -35.050 1.00 68.44 81 ARG A CA 1
ATOM 622 C C . ARG A 1 81 ? -2.932 2.876 -34.148 1.00 68.44 81 ARG A C 1
ATOM 624 O O . ARG A 1 81 ? -1.850 3.323 -34.516 1.00 68.44 81 ARG A O 1
ATOM 631 N N . ALA A 1 82 ? -3.063 2.224 -32.989 1.00 65.12 82 ALA A N 1
ATOM 632 C CA . ALA A 1 82 ? -1.923 1.934 -32.112 1.00 65.12 82 ALA A CA 1
ATOM 633 C C . ALA A 1 82 ? -0.885 1.024 -32.797 1.00 65.12 82 ALA A C 1
ATOM 635 O O . ALA A 1 82 ? 0.320 1.221 -32.635 1.00 65.12 82 ALA A O 1
ATOM 636 N N . THR A 1 83 ? -1.353 0.050 -33.583 1.00 67.94 83 THR A N 1
ATOM 637 C CA . THR A 1 83 ? -0.498 -0.898 -34.311 1.00 67.94 83 THR A CA 1
ATOM 638 C C . THR A 1 83 ? 0.233 -0.222 -35.475 1.00 67.94 83 THR A C 1
ATOM 640 O O . THR A 1 83 ? 1.431 -0.437 -35.649 1.00 67.94 83 THR A O 1
ATOM 643 N N . GLU A 1 84 ? -0.453 0.620 -36.252 1.00 69.50 84 GLU A N 1
ATOM 644 C CA . GLU A 1 84 ? 0.147 1.405 -37.341 1.00 69.50 84 GLU A CA 1
ATOM 645 C C . GLU A 1 84 ? 1.209 2.372 -36.825 1.00 69.50 84 GLU A C 1
ATOM 647 O O . GLU A 1 84 ? 2.341 2.360 -37.305 1.00 69.50 84 GLU A O 1
ATOM 652 N N . LEU A 1 85 ? 0.881 3.150 -35.791 1.00 67.94 85 LEU A N 1
ATOM 653 C CA . LEU A 1 85 ? 1.814 4.104 -35.204 1.00 67.94 85 LEU A CA 1
ATOM 654 C C . LEU A 1 85 ? 3.046 3.408 -34.580 1.00 67.94 85 LEU A C 1
ATOM 656 O O . LEU A 1 85 ? 4.133 3.981 -34.591 1.00 67.94 85 LEU A O 1
ATOM 660 N N . MET A 1 86 ? 2.931 2.168 -34.076 1.00 69.06 86 MET A N 1
ATOM 661 C CA . MET A 1 86 ? 4.114 1.391 -33.665 1.00 69.06 86 MET A CA 1
ATOM 662 C C . MET A 1 86 ? 4.983 0.951 -34.84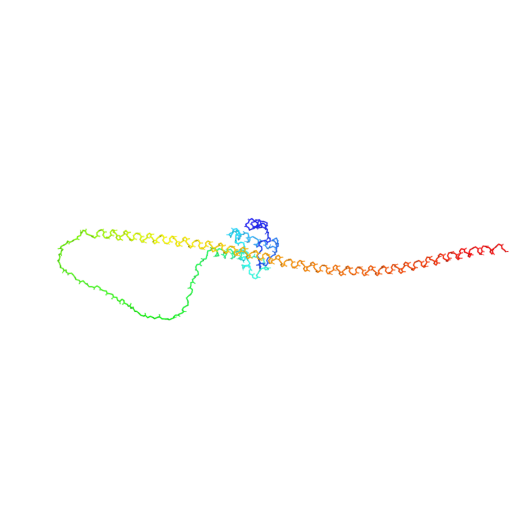5 1.00 69.06 86 MET A C 1
ATOM 664 O O . MET A 1 86 ? 6.205 0.998 -34.727 1.00 69.06 86 MET A O 1
ATOM 668 N N . LYS A 1 87 ? 4.381 0.538 -35.968 1.00 69.75 87 LYS A N 1
ATOM 669 C CA . LYS A 1 87 ? 5.123 0.164 -37.184 1.00 69.75 87 LYS A CA 1
ATOM 670 C C . LYS A 1 87 ? 5.839 1.376 -37.789 1.00 69.75 87 LYS A C 1
ATOM 672 O O . LYS A 1 87 ? 7.019 1.283 -38.111 1.00 69.75 87 LYS A O 1
ATOM 677 N N . ALA A 1 88 ? 5.175 2.532 -37.840 1.00 61.69 88 ALA A N 1
ATOM 678 C CA . ALA A 1 88 ? 5.787 3.800 -38.246 1.00 61.69 88 ALA A CA 1
ATOM 679 C C . ALA A 1 88 ? 6.943 4.221 -37.313 1.00 61.69 88 ALA A C 1
ATOM 681 O O . ALA A 1 88 ? 7.948 4.758 -37.762 1.00 61.69 88 ALA A O 1
ATOM 682 N N . ALA A 1 89 ? 6.863 3.908 -36.015 1.00 55.75 89 ALA A N 1
ATOM 683 C CA . ALA A 1 89 ? 7.956 4.142 -35.066 1.00 55.75 89 ALA A CA 1
ATOM 684 C C . ALA A 1 89 ? 9.115 3.118 -35.147 1.00 55.75 89 ALA A C 1
ATOM 686 O O . ALA A 1 89 ? 10.089 3.261 -34.402 1.00 55.75 89 ALA A O 1
ATOM 687 N N . GLN A 1 90 ? 9.012 2.086 -35.997 1.00 55.22 90 GLN A N 1
ATOM 688 C CA . GLN A 1 90 ? 10.087 1.128 -36.310 1.00 55.22 90 GLN A CA 1
ATOM 689 C C . GLN A 1 90 ? 10.770 1.424 -37.659 1.00 55.22 90 GLN A C 1
ATOM 691 O O . GLN A 1 90 ? 11.934 1.073 -37.830 1.00 55.22 90 GLN A O 1
ATOM 696 N N . HIS A 1 91 ? 10.089 2.113 -38.580 1.00 48.34 91 HIS A N 1
ATOM 697 C CA . HIS A 1 91 ? 10.656 2.625 -39.829 1.00 48.34 91 HIS A CA 1
ATOM 698 C C . HIS A 1 91 ? 10.361 4.127 -39.961 1.00 48.34 91 HIS A C 1
ATOM 700 O O . HIS A 1 91 ? 9.276 4.481 -40.424 1.00 48.34 91 HIS A O 1
ATOM 706 N N . PRO A 1 92 ? 11.291 5.021 -39.571 1.00 42.28 92 PRO A N 1
ATOM 707 C CA . PRO A 1 92 ? 11.097 6.450 -39.773 1.00 42.28 92 PRO A CA 1
ATOM 708 C C . PRO A 1 92 ? 11.144 6.774 -41.272 1.00 42.28 92 PRO A C 1
ATOM 710 O O . PRO A 1 92 ? 12.205 6.715 -41.894 1.00 42.28 92 PRO A O 1
ATOM 713 N N . GLU A 1 93 ? 9.997 7.133 -41.853 1.00 42.78 93 GLU A N 1
ATOM 714 C CA . GLU A 1 93 ? 9.971 7.808 -43.153 1.00 42.78 93 GLU A CA 1
ATOM 715 C C . GLU A 1 93 ? 10.725 9.147 -43.059 1.00 42.78 93 GLU A C 1
ATOM 717 O O . GLU A 1 93 ? 10.603 9.856 -42.051 1.00 42.78 93 GLU A O 1
ATOM 722 N N . PRO A 1 94 ? 11.495 9.529 -44.093 1.00 39.97 94 PRO A N 1
ATOM 723 C CA . PRO A 1 94 ? 12.165 10.819 -44.118 1.00 39.97 94 PRO A CA 1
ATOM 724 C C . PRO A 1 94 ? 11.125 11.939 -44.246 1.00 39.97 94 PRO A C 1
ATOM 726 O O . PRO A 1 94 ? 10.424 12.039 -45.253 1.00 39.97 94 PRO A O 1
ATOM 729 N N . GLN A 1 95 ? 11.034 12.804 -43.234 1.00 34.56 95 GLN A N 1
ATOM 730 C CA . GLN A 1 95 ? 10.189 13.996 -43.317 1.00 34.56 95 GLN A CA 1
ATOM 731 C C . GLN A 1 95 ? 10.678 14.928 -44.442 1.00 34.56 95 GLN A C 1
ATOM 733 O O . GLN A 1 95 ? 11.887 15.159 -44.553 1.00 34.56 95 GLN A O 1
ATOM 738 N N . PRO A 1 96 ? 9.771 15.508 -45.250 1.00 41.88 96 PRO A N 1
ATOM 739 C CA . PRO A 1 96 ? 10.143 16.542 -46.204 1.00 41.88 96 PRO A CA 1
ATOM 740 C C . PRO A 1 96 ? 10.573 17.806 -45.449 1.00 41.88 96 PRO A C 1
ATOM 742 O O . PRO A 1 96 ? 9.871 18.283 -44.558 1.00 41.88 96 PRO A O 1
ATOM 745 N N . GLN A 1 97 ? 11.735 18.357 -45.803 1.00 35.84 97 GLN A N 1
ATOM 746 C CA . GLN A 1 97 ? 12.184 19.646 -45.278 1.00 35.84 97 GLN A CA 1
ATOM 747 C C . GLN A 1 97 ? 11.394 20.780 -45.939 1.00 35.84 97 GLN A C 1
ATOM 749 O O . GLN A 1 97 ? 11.638 21.113 -47.101 1.00 35.84 97 GLN A O 1
ATOM 754 N N . ASP A 1 98 ? 10.475 21.390 -45.192 1.00 37.34 98 ASP A N 1
ATOM 755 C CA . ASP A 1 98 ? 9.802 22.612 -45.627 1.00 37.34 98 ASP A CA 1
ATOM 756 C C . ASP A 1 98 ? 10.771 23.803 -45.680 1.00 37.34 98 ASP A C 1
ATOM 758 O O . ASP A 1 98 ? 11.606 24.026 -44.800 1.00 37.34 98 ASP A O 1
ATOM 762 N N . GLN A 1 99 ? 10.644 24.583 -46.751 1.00 44.03 99 GLN A N 1
ATOM 763 C CA . GLN A 1 99 ? 11.513 25.711 -47.073 1.00 44.03 99 GLN A CA 1
ATOM 764 C C . GLN A 1 99 ? 11.090 26.982 -46.326 1.00 44.03 99 GLN A C 1
ATOM 766 O O . GLN A 1 99 ? 9.975 27.454 -46.542 1.00 44.03 99 GLN A O 1
ATOM 771 N N . GLN A 1 100 ? 12.007 27.645 -45.607 1.00 37.50 100 GLN A N 1
ATOM 772 C CA . GLN A 1 100 ? 11.936 29.101 -45.389 1.00 37.50 100 GLN A CA 1
ATOM 773 C C . GLN A 1 100 ? 13.321 29.782 -45.483 1.00 37.50 100 GLN A C 1
ATOM 775 O O . GLN A 1 100 ? 14.179 29.627 -44.623 1.00 37.50 100 GLN A O 1
ATOM 780 N N . HIS A 1 101 ? 13.504 30.508 -46.596 1.00 36.97 101 HIS A N 1
ATOM 781 C CA . HIS A 1 101 ? 14.121 31.840 -46.792 1.00 36.97 101 HIS A CA 1
ATOM 782 C C . HIS A 1 101 ? 14.666 32.603 -45.541 1.00 36.97 101 HIS A C 1
ATOM 784 O O . HIS A 1 101 ? 14.088 32.494 -44.470 1.00 36.97 101 HIS A O 1
ATOM 790 N N . GLN A 1 102 ? 15.677 33.498 -45.595 1.00 33.53 102 GLN A N 1
ATOM 791 C CA . GLN A 1 102 ? 16.315 34.217 -46.722 1.00 33.53 102 GLN A CA 1
ATOM 792 C C . GLN A 1 102 ? 17.633 34.941 -46.306 1.00 33.53 102 GLN A C 1
ATOM 794 O O . GLN A 1 102 ? 17.700 35.432 -45.188 1.00 33.53 102 GLN A O 1
ATOM 799 N N . GLN A 1 103 ? 18.557 35.150 -47.270 1.00 34.75 103 GLN A N 1
ATOM 800 C CA . GLN A 1 103 ? 19.498 36.306 -47.410 1.00 34.75 103 GLN A CA 1
ATOM 801 C C . GLN A 1 103 ? 20.585 36.579 -46.321 1.00 34.75 103 GLN A C 1
ATO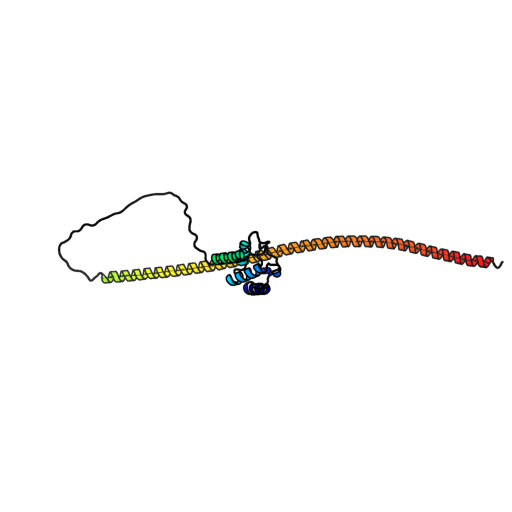M 803 O O . GLN A 1 103 ? 20.434 36.216 -45.167 1.00 34.75 103 GLN A O 1
ATOM 808 N N . HIS A 1 104 ? 21.738 37.217 -46.605 1.00 30.16 104 HIS A N 1
ATOM 809 C CA . HIS A 1 104 ? 22.211 37.952 -47.800 1.00 30.16 104 HIS A CA 1
ATOM 810 C C . HIS A 1 104 ? 23.758 37.891 -47.952 1.00 30.16 104 HIS A C 1
ATOM 812 O O . HIS A 1 104 ? 24.460 37.810 -46.949 1.00 30.16 104 HIS A O 1
ATOM 818 N N . GLY A 1 105 ? 24.288 38.027 -49.184 1.00 29.33 105 GLY A N 1
ATOM 819 C CA . GLY A 1 105 ? 25.723 38.281 -49.464 1.00 29.33 105 GLY A CA 1
ATOM 820 C C . GLY A 1 105 ? 26.306 37.473 -50.643 1.00 29.33 105 GLY A C 1
ATOM 821 O O . GLY A 1 105 ? 26.956 36.463 -50.421 1.00 29.33 105 GLY A O 1
ATOM 822 N N . THR A 1 106 ? 25.943 37.731 -51.910 1.00 34.66 106 THR A N 1
ATOM 823 C CA . THR A 1 106 ? 26.716 38.563 -52.882 1.00 34.66 106 THR A CA 1
ATOM 824 C C . THR A 1 106 ? 28.233 38.278 -52.881 1.00 34.66 106 THR A C 1
ATOM 826 O O . THR A 1 106 ? 28.866 38.444 -51.847 1.00 34.66 106 THR A O 1
ATOM 829 N N . VAL A 1 107 ? 28.897 37.925 -53.993 1.00 33.47 107 VAL A N 1
ATOM 830 C CA . VAL A 1 107 ? 28.972 38.657 -55.283 1.00 33.47 107 VAL A CA 1
ATOM 831 C C . VAL A 1 107 ? 29.356 37.717 -56.461 1.00 33.47 107 VAL A C 1
ATOM 833 O O . VAL A 1 107 ? 30.111 36.777 -56.255 1.00 33.47 107 VAL A O 1
ATOM 836 N N . ASN A 1 108 ? 28.831 38.014 -57.668 1.00 34.62 108 ASN A N 1
ATOM 837 C CA . ASN A 1 108 ? 29.325 37.804 -59.064 1.00 34.62 108 ASN A CA 1
ATOM 838 C C . ASN A 1 108 ? 30.705 37.112 -59.293 1.00 34.62 108 ASN A C 1
ATOM 840 O O . ASN A 1 108 ? 31.621 37.310 -58.512 1.00 34.62 108 ASN A O 1
ATOM 844 N N . HIS A 1 109 ? 31.029 36.414 -60.397 1.00 33.44 109 HIS A N 1
ATOM 845 C CA . HIS A 1 109 ? 30.516 36.355 -61.790 1.00 33.44 109 HIS A CA 1
ATOM 846 C C . HIS A 1 109 ? 31.175 35.136 -62.521 1.00 33.44 109 HIS A C 1
ATOM 848 O O . HIS A 1 109 ? 32.107 34.565 -61.968 1.00 33.44 109 HIS A O 1
ATOM 854 N N . SER A 1 110 ? 30.847 34.681 -63.747 1.00 32.53 110 SER A N 1
ATOM 855 C CA . SER A 1 110 ? 29.786 35.009 -64.727 1.00 32.53 110 SER A CA 1
ATOM 856 C C . SER A 1 110 ? 29.490 33.788 -65.656 1.00 32.53 110 SER A C 1
ATOM 858 O O . SER A 1 110 ? 29.597 32.642 -65.229 1.00 32.53 110 SER A O 1
ATOM 860 N N . GLN A 1 111 ? 29.098 34.032 -66.913 1.00 32.78 111 GLN A N 1
ATOM 861 C CA . GLN A 1 111 ? 28.575 33.116 -67.940 1.00 32.78 111 GLN A CA 1
ATOM 862 C C . GLN A 1 111 ? 29.588 32.757 -69.068 1.00 32.78 111 GLN A C 1
ATOM 864 O O . GLN A 1 111 ? 30.384 33.595 -69.478 1.00 32.78 111 GLN A O 1
ATOM 869 N N . GLN A 1 112 ?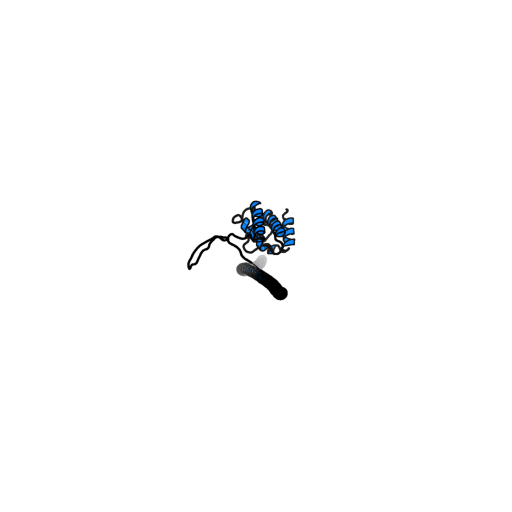 29.534 31.501 -69.548 1.00 34.31 112 GLN A N 1
ATOM 870 C CA . GLN A 1 112 ? 29.243 31.009 -70.932 1.00 34.31 112 GLN A CA 1
ATOM 871 C C . GLN A 1 112 ? 29.054 32.019 -72.120 1.00 34.31 112 GLN A C 1
ATOM 873 O O . GLN A 1 112 ? 28.803 33.185 -71.830 1.00 34.31 112 GLN A O 1
ATOM 878 N N . PRO A 1 113 ? 28.961 31.612 -73.434 1.00 52.09 113 PRO A N 1
ATOM 879 C CA . PRO A 1 113 ? 29.152 30.290 -74.108 1.00 52.09 113 PRO A CA 1
ATOM 880 C C . PRO A 1 113 ? 29.715 30.304 -75.594 1.00 52.09 113 PRO A C 1
ATOM 882 O O . PRO A 1 113 ? 30.128 31.330 -76.115 1.00 52.09 113 PRO A O 1
ATOM 885 N N . VAL A 1 114 ? 29.595 29.143 -76.283 1.00 32.81 114 VAL A N 1
ATOM 886 C CA . VAL A 1 114 ? 29.435 28.816 -77.747 1.00 32.81 114 VAL A CA 1
ATOM 887 C C . VAL A 1 114 ? 30.557 28.876 -78.827 1.00 32.81 114 VAL A C 1
ATOM 889 O O . VAL A 1 114 ? 31.201 29.890 -79.052 1.00 32.81 114 VAL A O 1
ATOM 892 N N . ALA A 1 115 ? 30.529 27.807 -79.653 1.00 31.59 115 ALA A N 1
ATOM 893 C CA . ALA A 1 115 ? 30.511 27.755 -81.139 1.00 31.59 115 ALA A CA 1
ATOM 894 C C . ALA A 1 115 ? 31.778 27.415 -81.969 1.00 31.59 115 ALA A C 1
ATOM 896 O O . ALA A 1 115 ? 32.866 27.949 -81.798 1.00 31.59 115 ALA A O 1
ATOM 897 N N . ASN A 1 116 ? 31.546 26.521 -82.945 1.00 38.00 116 ASN A N 1
ATOM 898 C CA . ASN A 1 116 ? 32.475 25.960 -83.936 1.00 38.00 116 ASN A CA 1
ATOM 899 C C . ASN A 1 116 ? 32.957 26.962 -85.003 1.00 38.00 116 ASN A C 1
ATOM 901 O O . ASN A 1 116 ? 32.158 27.762 -85.487 1.00 38.00 116 ASN A O 1
ATOM 905 N N . ALA A 1 117 ? 34.157 26.731 -85.553 1.00 32.62 117 ALA A N 1
ATOM 906 C CA . ALA A 1 117 ? 34.428 26.889 -86.990 1.00 32.62 117 ALA A CA 1
ATOM 907 C C . ALA A 1 117 ? 35.596 25.988 -87.451 1.00 32.62 117 ALA A C 1
ATOM 909 O O . ALA A 1 117 ? 36.497 25.670 -86.680 1.00 32.62 117 ALA A O 1
ATOM 910 N N . VAL A 1 118 ? 35.553 25.560 -88.715 1.00 36.03 118 VAL A N 1
ATOM 911 C CA . VAL A 1 118 ? 36.480 24.606 -89.353 1.00 36.03 118 VAL A CA 1
ATOM 912 C C . VAL A 1 118 ? 37.581 25.346 -90.121 1.00 36.03 118 VAL A C 1
ATOM 914 O O . VAL A 1 118 ? 37.266 26.328 -90.784 1.00 36.03 118 VAL A O 1
ATOM 917 N N . ASN A 1 119 ? 38.827 24.844 -90.097 1.00 33.03 119 ASN A N 1
ATOM 918 C CA . ASN A 1 119 ? 39.676 24.677 -91.296 1.00 33.03 119 ASN A CA 1
ATOM 919 C C . ASN A 1 119 ? 40.997 23.928 -91.002 1.00 33.03 119 ASN A C 1
ATOM 921 O O . ASN A 1 119 ? 41.705 24.204 -90.041 1.00 33.03 119 ASN A O 1
ATOM 925 N N . SER A 1 120 ? 41.323 22.984 -91.883 1.00 35.00 120 SER A N 1
ATOM 926 C CA . SER A 1 120 ? 42.633 22.332 -92.092 1.00 35.00 120 SER A CA 1
ATOM 927 C C . SER A 1 120 ? 43.094 22.664 -93.531 1.00 35.00 120 SER A C 1
ATOM 929 O O . SER A 1 120 ? 42.295 23.283 -94.240 1.00 35.00 120 SER A O 1
ATOM 931 N N . PRO A 1 121 ? 44.275 22.243 -94.045 1.00 56.66 121 PRO A N 1
ATOM 932 C CA . PRO A 1 121 ? 45.360 21.432 -93.455 1.00 56.66 121 PRO A CA 1
ATOM 933 C C . PRO A 1 121 ? 46.772 22.065 -93.628 1.00 56.66 121 PRO A C 1
ATOM 935 O O . PRO A 1 121 ? 46.879 23.180 -94.124 1.00 56.66 121 PRO A O 1
ATOM 938 N N . VAL A 1 122 ? 47.856 21.337 -93.287 1.00 31.95 122 VAL A N 1
ATOM 939 C CA . VAL A 1 122 ? 48.971 20.965 -94.213 1.00 31.95 122 VAL A CA 1
ATOM 940 C C . VAL A 1 122 ? 50.141 20.247 -93.487 1.00 31.95 122 VAL A C 1
ATOM 942 O O . VAL A 1 122 ? 50.685 20.744 -92.513 1.00 31.95 122 VAL A O 1
ATOM 945 N N . ALA A 1 123 ? 50.525 19.088 -94.046 1.00 32.12 123 ALA A N 1
ATOM 946 C CA . ALA A 1 123 ? 51.828 18.385 -94.042 1.00 32.12 123 ALA A CA 1
ATOM 947 C C . ALA A 1 123 ? 52.622 18.012 -92.750 1.00 32.12 123 ALA A C 1
ATOM 949 O O . ALA A 1 123 ? 53.350 18.814 -92.180 1.00 32.12 123 ALA A O 1
ATOM 950 N N . ALA A 1 124 ? 52.692 16.682 -92.556 1.00 34.00 124 ALA A N 1
ATOM 951 C CA . ALA A 1 124 ? 53.904 15.845 -92.382 1.00 34.00 124 ALA A CA 1
ATOM 952 C C . ALA A 1 124 ? 54.483 15.518 -90.962 1.00 34.00 124 ALA A C 1
ATOM 954 O O . ALA A 1 124 ? 54.739 16.416 -90.167 1.00 34.00 124 ALA A O 1
ATOM 955 N N . PRO A 1 125 ? 54.748 14.217 -90.662 1.00 47.84 125 PRO A N 1
ATOM 956 C CA . PRO A 1 125 ? 55.426 13.694 -89.451 1.00 47.84 125 PRO A CA 1
ATOM 957 C C . PRO A 1 125 ? 56.950 13.442 -89.733 1.00 47.84 125 PRO A C 1
ATOM 959 O O . PRO A 1 125 ? 57.376 13.830 -90.823 1.00 47.84 125 PRO A O 1
ATOM 962 N N . PRO A 1 126 ? 57.791 12.762 -88.892 1.00 53.41 126 PRO A N 1
ATOM 963 C CA . PRO A 1 126 ? 57.479 11.944 -87.701 1.00 53.41 126 PRO A CA 1
ATOM 964 C C . PRO A 1 126 ? 58.478 11.990 -86.501 1.00 53.41 126 PRO A C 1
ATOM 966 O O . PRO A 1 126 ? 59.459 12.722 -86.498 1.00 53.41 126 PRO A O 1
ATOM 969 N N . ALA A 1 127 ? 58.241 11.057 -85.557 1.00 37.81 127 ALA A N 1
ATOM 970 C CA . ALA A 1 127 ? 59.184 10.383 -84.638 1.00 37.81 127 ALA A CA 1
ATOM 971 C C . ALA A 1 127 ? 59.381 10.928 -83.203 1.00 37.81 127 ALA A C 1
ATOM 973 O O . ALA A 1 127 ? 60.122 11.880 -83.004 1.00 37.81 127 ALA A O 1
ATOM 974 N N . ALA A 1 128 ? 58.830 10.198 -82.207 1.00 37.66 128 ALA A N 1
ATOM 975 C CA . ALA A 1 128 ? 59.521 9.754 -80.969 1.00 37.66 128 ALA A CA 1
ATOM 976 C C . ALA A 1 128 ? 58.605 8.980 -79.969 1.00 37.66 128 ALA A C 1
ATOM 978 O O . ALA A 1 128 ? 58.497 9.357 -78.806 1.00 37.66 128 ALA A O 1
ATOM 979 N N . ILE A 1 129 ? 57.962 7.865 -80.355 1.00 51.06 129 ILE A N 1
ATOM 980 C CA . ILE A 1 129 ? 57.156 7.053 -79.407 1.00 51.06 129 ILE A CA 1
ATOM 981 C C . ILE A 1 129 ? 57.995 5.904 -78.822 1.00 51.06 129 ILE A C 1
ATOM 983 O O . ILE A 1 129 ? 57.946 4.797 -79.355 1.00 51.06 129 ILE A O 1
ATOM 987 N N . LYS A 1 130 ? 58.756 6.144 -77.738 1.00 51.91 130 LYS A N 1
ATOM 988 C CA . LYS A 1 130 ? 59.329 5.075 -76.870 1.00 51.91 130 LYS A CA 1
ATOM 989 C C . LYS A 1 130 ? 59.499 5.418 -75.372 1.00 51.91 130 LYS A C 1
ATOM 991 O O . LYS A 1 130 ? 60.034 4.587 -74.645 1.00 51.91 130 LYS A O 1
ATOM 996 N N . SER A 1 131 ? 59.039 6.574 -74.880 1.00 49.12 131 SER A N 1
ATOM 997 C CA . SER A 1 131 ? 59.235 6.996 -73.473 1.00 49.12 131 SER A CA 1
ATOM 998 C C . SER A 1 131 ? 57.958 7.186 -72.638 1.00 49.12 131 SER A C 1
ATOM 1000 O O . SER A 1 131 ? 58.049 7.201 -71.414 1.00 49.12 131 SER A O 1
ATOM 1002 N N . GLU A 1 132 ? 56.768 7.284 -73.240 1.00 47.62 132 GLU A N 1
ATOM 1003 C CA . GLU A 1 132 ? 55.536 7.609 -72.490 1.00 47.62 132 GLU A CA 1
ATOM 1004 C C . GLU A 1 132 ? 54.939 6.425 -71.710 1.00 47.62 132 GLU A C 1
ATOM 1006 O O . GLU A 1 132 ? 54.392 6.623 -70.627 1.00 47.62 132 GLU A O 1
ATOM 1011 N N . ALA A 1 133 ? 55.112 5.186 -72.189 1.00 51.19 133 ALA A N 1
ATOM 1012 C CA . ALA A 1 133 ? 54.482 3.998 -71.596 1.00 51.19 133 ALA A CA 1
ATOM 1013 C C . ALA A 1 133 ? 54.932 3.687 -70.151 1.00 51.19 133 ALA A C 1
ATOM 1015 O O . ALA A 1 133 ? 54.175 3.100 -69.379 1.00 51.19 133 ALA A O 1
ATOM 1016 N N . ALA A 1 134 ? 56.154 4.078 -69.770 1.00 49.38 134 ALA A N 1
ATOM 1017 C CA . ALA A 1 134 ? 56.664 3.882 -68.410 1.00 49.38 134 ALA A CA 1
ATOM 1018 C C . ALA A 1 134 ? 56.136 4.946 -67.429 1.00 49.38 134 ALA A C 1
ATOM 1020 O O . ALA A 1 134 ? 55.867 4.636 -66.270 1.00 49.38 134 ALA A O 1
ATOM 1021 N N . ALA A 1 135 ? 55.948 6.184 -67.898 1.00 51.84 135 ALA A N 1
ATOM 1022 C CA . ALA A 1 135 ? 55.415 7.277 -67.088 1.00 51.84 135 ALA A CA 1
ATOM 1023 C C . ALA A 1 135 ? 53.909 7.110 -66.822 1.00 51.84 135 ALA A C 1
ATOM 1025 O O . ALA A 1 135 ? 53.458 7.357 -65.704 1.00 51.84 135 ALA A O 1
ATOM 1026 N N . THR A 1 136 ? 53.141 6.623 -67.804 1.00 55.22 136 THR A N 1
ATOM 1027 C CA . THR A 1 136 ? 51.721 6.290 -67.609 1.00 55.22 136 THR A CA 1
ATOM 1028 C C . THR A 1 136 ? 51.540 5.116 -66.648 1.00 55.22 136 THR A C 1
ATOM 1030 O O . THR A 1 136 ? 50.765 5.233 -65.705 1.00 55.22 136 THR A O 1
ATOM 1033 N N . ALA A 1 137 ? 52.317 4.035 -66.795 1.00 56.12 137 ALA A N 1
ATOM 1034 C CA . ALA A 1 137 ? 52.244 2.886 -65.887 1.00 56.12 137 ALA A CA 1
ATOM 1035 C C . ALA A 1 137 ? 52.597 3.251 -64.430 1.00 56.12 137 ALA A C 1
ATOM 1037 O O . ALA A 1 137 ? 51.925 2.804 -63.503 1.00 56.12 137 ALA A O 1
ATOM 1038 N N . ALA A 1 138 ? 53.610 4.098 -64.212 1.00 59.06 138 ALA A N 1
ATOM 1039 C CA . ALA A 1 138 ? 53.944 4.594 -62.874 1.00 59.06 138 ALA A CA 1
ATOM 1040 C C . ALA A 1 138 ? 52.850 5.516 -62.297 1.00 59.06 138 ALA A C 1
ATOM 1042 O O . ALA A 1 138 ? 52.540 5.433 -61.109 1.00 59.06 138 ALA A O 1
ATOM 1043 N N . GLY A 1 139 ? 52.244 6.364 -63.136 1.00 61.44 139 GLY A N 1
ATOM 1044 C CA . GLY A 1 139 ? 51.143 7.243 -62.740 1.00 61.44 139 GLY A CA 1
ATOM 1045 C C . GLY A 1 139 ? 49.854 6.497 -62.387 1.00 61.44 139 GLY A C 1
ATOM 1046 O O . GLY A 1 139 ? 49.142 6.926 -61.483 1.00 61.44 139 GLY A O 1
ATOM 1047 N N . ASP A 1 140 ? 49.559 5.379 -63.051 1.00 62.97 140 ASP A N 1
ATOM 1048 C CA . ASP A 1 140 ? 48.372 4.571 -62.753 1.00 62.97 140 ASP A CA 1
ATOM 1049 C C . ASP A 1 140 ? 48.550 3.724 -61.481 1.00 62.97 140 ASP A C 1
ATOM 1051 O O . ASP A 1 140 ? 47.643 3.690 -60.653 1.00 62.97 140 ASP A O 1
ATOM 1055 N N . VAL A 1 141 ? 49.747 3.175 -61.223 1.00 72.12 141 VAL A N 1
ATOM 1056 C CA . VAL A 1 141 ? 50.056 2.503 -59.941 1.00 72.12 141 VAL A CA 1
ATOM 1057 C C . VAL A 1 141 ? 49.910 3.451 -58.743 1.00 72.12 141 VAL A C 1
ATOM 1059 O O . VAL A 1 141 ? 49.472 3.030 -57.672 1.00 72.12 141 VAL A O 1
ATOM 1062 N N . GLU A 1 142 ? 50.253 4.733 -58.893 1.00 75.44 142 GLU A N 1
ATOM 1063 C CA . GLU A 1 142 ? 50.097 5.712 -57.810 1.00 75.44 142 GLU A CA 1
ATOM 1064 C C . GLU A 1 142 ? 48.627 6.121 -57.591 1.00 75.44 142 GLU A C 1
ATOM 1066 O O . GLU A 1 142 ? 48.208 6.305 -56.447 1.00 75.44 142 GLU A O 1
ATOM 1071 N N . LYS A 1 143 ? 47.809 6.180 -58.653 1.00 77.12 143 LYS A N 1
ATOM 1072 C CA . LYS A 1 143 ? 46.348 6.355 -58.528 1.00 77.12 143 LYS A CA 1
ATOM 1073 C C . LYS A 1 143 ? 45.693 5.158 -57.843 1.00 77.12 143 LYS A C 1
ATOM 1075 O O . LYS A 1 143 ? 44.855 5.360 -56.970 1.00 77.12 143 LYS A O 1
ATOM 1080 N N . ASP A 1 144 ? 46.086 3.933 -58.192 1.00 78.06 144 ASP A N 1
ATOM 1081 C CA . ASP A 1 144 ? 45.540 2.718 -57.575 1.00 78.06 144 ASP A CA 1
ATOM 1082 C C . ASP A 1 144 ? 45.835 2.666 -56.067 1.00 78.06 144 ASP A C 1
ATOM 1084 O O . ASP A 1 144 ? 44.944 2.337 -55.280 1.00 78.06 144 ASP A O 1
ATOM 1088 N N . LYS A 1 145 ? 47.033 3.090 -55.631 1.00 82.75 145 LYS A N 1
ATOM 1089 C CA . LYS A 1 145 ? 47.329 3.274 -54.197 1.00 82.75 145 LYS A CA 1
ATOM 1090 C C . LYS A 1 145 ? 46.412 4.306 -53.544 1.00 82.75 145 LYS A C 1
ATOM 1092 O O . LYS A 1 145 ? 45.839 4.019 -52.500 1.00 82.75 145 LYS A O 1
ATOM 1097 N N . GLN A 1 146 ? 46.234 5.480 -54.158 1.00 84.38 146 GLN A N 1
ATOM 1098 C CA . GLN A 1 146 ? 45.360 6.533 -53.621 1.00 84.38 146 GLN A CA 1
ATOM 1099 C C . GLN A 1 146 ? 43.896 6.074 -53.514 1.00 84.38 146 GLN A C 1
ATOM 1101 O O . GLN A 1 146 ? 43.211 6.407 -52.546 1.00 84.38 146 GLN A O 1
ATOM 1106 N N . ILE A 1 147 ? 43.418 5.276 -54.473 1.00 83.94 147 ILE A N 1
ATOM 1107 C CA . ILE A 1 147 ? 42.085 4.661 -54.444 1.00 83.94 147 ILE A CA 1
ATOM 1108 C C . ILE A 1 147 ? 41.968 3.668 -53.280 1.00 83.94 147 ILE A C 1
ATOM 1110 O O . ILE A 1 147 ? 40.945 3.654 -52.589 1.00 83.94 147 ILE A O 1
ATOM 1114 N N . GLU A 1 148 ? 42.991 2.849 -53.033 1.00 87.38 148 GLU A N 1
ATOM 1115 C CA . GLU A 1 148 ? 42.935 1.838 -51.976 1.00 87.38 148 GLU A CA 1
ATOM 1116 C C . GLU A 1 148 ? 43.135 2.433 -50.568 1.00 87.38 148 GLU A C 1
ATOM 1118 O O . GLU A 1 148 ? 42.427 2.031 -49.642 1.00 87.38 148 GLU A O 1
ATOM 1123 N N . ASP A 1 149 ? 43.960 3.475 -50.415 1.00 88.31 149 ASP A N 1
ATOM 1124 C CA . ASP A 1 149 ? 44.056 4.282 -49.187 1.00 88.31 149 ASP A CA 1
ATOM 1125 C C . ASP A 1 149 ? 42.737 5.016 -48.882 1.00 88.31 149 ASP A C 1
ATOM 1127 O O . ASP A 1 149 ? 42.294 5.069 -47.727 1.00 88.31 149 ASP A O 1
ATOM 1131 N N . LEU A 1 150 ? 42.045 5.527 -49.907 1.00 90.25 150 LEU A N 1
ATOM 1132 C CA . LEU A 1 150 ? 40.714 6.119 -49.751 1.00 90.25 150 LEU A CA 1
ATOM 1133 C C . LEU A 1 150 ? 39.690 5.067 -49.290 1.00 90.25 150 LEU A C 1
ATOM 1135 O O . LEU A 1 150 ? 38.959 5.301 -48.326 1.00 90.25 150 LEU A O 1
ATOM 1139 N N . ARG A 1 151 ? 39.677 3.875 -49.905 1.00 89.50 151 ARG A N 1
ATOM 1140 C CA . ARG A 1 151 ? 38.820 2.742 -49.493 1.00 89.50 151 ARG A CA 1
ATOM 1141 C C . ARG A 1 151 ? 39.136 2.232 -48.088 1.00 89.50 151 ARG A C 1
ATOM 1143 O O . ARG A 1 151 ? 38.230 1.772 -47.388 1.00 89.50 151 ARG A O 1
ATOM 1150 N N . LEU A 1 152 ? 40.399 2.272 -47.671 1.00 92.19 152 LEU A N 1
ATOM 1151 C CA . LEU A 1 152 ? 40.814 1.938 -46.310 1.00 92.19 152 LEU A CA 1
ATOM 1152 C C . LEU A 1 152 ? 40.306 2.992 -45.317 1.00 92.19 152 LEU A C 1
ATOM 1154 O O . LEU A 1 152 ? 39.747 2.639 -44.280 1.00 92.19 152 LEU A O 1
ATOM 1158 N N . THR A 1 153 ? 40.427 4.274 -45.665 1.00 89.69 153 THR A N 1
ATOM 1159 C CA . THR A 1 153 ? 39.945 5.402 -44.853 1.00 89.69 153 THR A CA 1
ATOM 1160 C C . THR A 1 153 ? 38.423 5.374 -44.690 1.00 89.69 153 THR A C 1
ATOM 1162 O O . THR A 1 153 ? 37.930 5.535 -43.574 1.00 89.69 153 THR A O 1
ATOM 1165 N N . MET A 1 154 ? 37.670 5.085 -45.760 1.00 89.25 154 MET A N 1
ATOM 1166 C CA . MET A 1 154 ? 36.212 4.909 -45.696 1.00 89.25 154 MET A CA 1
ATOM 1167 C C . MET A 1 154 ? 35.820 3.752 -44.765 1.00 89.25 154 MET A C 1
ATOM 1169 O O . MET A 1 154 ? 35.043 3.965 -43.837 1.00 89.25 154 MET A O 1
ATOM 1173 N N . ARG A 1 155 ? 36.442 2.570 -44.908 1.00 90.12 155 ARG A N 1
ATOM 1174 C CA . ARG A 1 155 ? 36.209 1.426 -44.002 1.00 90.12 155 ARG A CA 1
ATOM 1175 C C . ARG A 1 155 ? 36.536 1.748 -42.538 1.00 90.12 155 ARG A C 1
ATOM 1177 O O . ARG A 1 155 ? 35.817 1.323 -41.635 1.00 90.12 155 ARG A O 1
ATOM 1184 N N . GLN A 1 156 ? 37.594 2.518 -42.274 1.00 89.62 156 GLN A N 1
ATOM 1185 C CA . GLN A 1 156 ? 37.920 2.973 -40.916 1.00 89.62 156 GLN A CA 1
ATOM 1186 C C . GLN A 1 156 ? 36.900 3.985 -40.369 1.00 89.62 156 GLN A C 1
ATOM 1188 O O . GLN A 1 156 ? 36.615 3.973 -39.170 1.00 89.62 156 GLN A O 1
ATOM 1193 N N . MET A 1 157 ? 36.339 4.849 -41.221 1.00 88.81 157 MET A N 1
ATOM 1194 C CA . MET A 1 157 ? 35.289 5.797 -40.843 1.00 88.81 157 MET A CA 1
ATOM 1195 C C . MET A 1 157 ? 33.978 5.074 -40.502 1.00 88.81 157 MET A C 1
ATOM 1197 O O . MET A 1 157 ? 33.418 5.319 -39.435 1.00 88.81 157 MET A O 1
ATOM 1201 N N . GLU A 1 158 ? 33.550 4.120 -41.332 1.00 89.62 158 GLU A N 1
ATOM 1202 C CA . GLU A 1 158 ? 32.385 3.253 -41.088 1.00 89.62 158 GLU A CA 1
ATOM 1203 C C . GLU A 1 158 ? 32.530 2.458 -39.777 1.00 89.62 158 GLU A C 1
ATOM 1205 O O . GLU A 1 158 ? 31.628 2.448 -38.933 1.00 89.62 158 GLU A O 1
ATOM 1210 N N . ALA A 1 159 ? 33.702 1.857 -39.540 1.00 89.88 159 ALA A N 1
ATOM 1211 C CA . ALA A 1 159 ? 33.991 1.142 -38.295 1.00 89.88 159 ALA A CA 1
ATOM 1212 C C . ALA A 1 159 ? 33.959 2.064 -37.057 1.00 89.88 159 ALA A C 1
ATOM 1214 O O . ALA A 1 159 ? 33.515 1.656 -35.984 1.00 89.88 159 ALA A O 1
ATOM 1215 N N . ARG A 1 160 ? 34.393 3.326 -37.184 1.00 88.19 160 ARG A N 1
ATOM 1216 C CA . ARG A 1 160 ? 34.292 4.318 -36.098 1.00 88.19 160 ARG A CA 1
ATOM 1217 C C . ARG A 1 160 ? 32.858 4.785 -35.857 1.00 88.19 160 ARG A C 1
ATOM 1219 O O . ARG A 1 160 ? 32.489 4.946 -34.696 1.00 88.19 160 ARG A O 1
ATOM 1226 N N . MET A 1 161 ? 32.063 4.981 -36.910 1.00 88.06 161 MET A N 1
ATOM 1227 C CA . MET A 1 161 ? 30.647 5.345 -36.786 1.00 88.06 161 MET A CA 1
ATOM 1228 C C . MET A 1 161 ? 29.860 4.248 -36.072 1.00 88.06 161 MET A C 1
ATOM 1230 O O . MET A 1 161 ? 29.274 4.513 -35.028 1.00 88.06 161 MET A O 1
ATOM 1234 N N . THR A 1 162 ? 29.950 3.002 -36.543 1.00 89.62 162 THR A N 1
ATOM 1235 C CA . THR A 1 162 ? 29.260 1.858 -35.918 1.00 89.62 162 THR A CA 1
ATOM 1236 C C . THR A 1 162 ? 29.647 1.664 -34.446 1.00 89.62 162 THR A C 1
ATOM 1238 O O . THR A 1 162 ? 28.773 1.465 -33.606 1.00 89.62 162 THR A O 1
ATOM 1241 N N . LEU A 1 163 ? 30.929 1.812 -34.083 1.00 88.38 163 LEU A N 1
ATOM 1242 C CA . LEU A 1 163 ? 31.367 1.784 -32.679 1.00 88.38 163 LEU A CA 1
ATOM 1243 C C . LEU A 1 163 ? 30.785 2.948 -31.849 1.00 88.38 163 LEU A C 1
ATOM 1245 O O . LEU A 1 163 ? 30.506 2.784 -30.660 1.00 88.38 163 LEU A O 1
ATOM 1249 N N . SER A 1 164 ? 30.630 4.130 -32.450 1.00 87.75 164 SER A N 1
ATOM 1250 C CA . SER A 1 164 ? 30.042 5.300 -31.793 1.00 87.75 164 SER A CA 1
ATOM 1251 C C . SER A 1 164 ? 28.543 5.120 -31.556 1.00 87.75 164 SER A C 1
ATOM 1253 O O . SER A 1 164 ? 28.067 5.431 -30.464 1.00 87.75 164 SER A O 1
ATOM 1255 N N . ASP A 1 165 ? 27.812 4.582 -32.534 1.00 86.56 165 ASP A N 1
ATOM 1256 C CA . ASP A 1 165 ? 26.386 4.283 -32.396 1.00 86.56 165 ASP A CA 1
ATOM 1257 C C . ASP A 1 165 ? 26.136 3.182 -31.360 1.00 86.56 165 ASP A C 1
ATOM 1259 O O . ASP A 1 165 ? 25.331 3.391 -30.459 1.00 86.56 165 ASP A O 1
ATOM 1263 N N . LEU A 1 166 ? 26.910 2.089 -31.364 1.00 88.31 166 LEU A N 1
ATOM 1264 C CA . LEU A 1 166 ? 26.818 1.047 -30.328 1.00 88.31 166 LEU A CA 1
ATOM 1265 C C . LEU A 1 166 ? 27.052 1.604 -28.911 1.00 88.31 166 LEU A C 1
ATOM 1267 O O . LEU A 1 166 ? 26.319 1.283 -27.976 1.00 88.31 166 LEU A O 1
ATOM 1271 N N . ARG A 1 167 ? 28.041 2.492 -28.735 1.00 88.88 167 ARG A N 1
ATOM 1272 C CA . ARG A 1 167 ? 28.283 3.166 -27.444 1.00 88.88 167 ARG A CA 1
ATOM 1273 C C . ARG A 1 167 ? 27.145 4.102 -27.044 1.00 88.88 167 ARG A C 1
ATOM 1275 O O . ARG A 1 167 ? 26.870 4.236 -25.851 1.00 88.88 167 ARG A O 1
ATOM 1282 N N . ARG A 1 168 ? 26.501 4.754 -28.015 1.00 89.38 168 ARG A N 1
ATOM 1283 C CA . ARG A 1 168 ? 25.332 5.607 -27.789 1.00 89.38 168 ARG A CA 1
ATOM 1284 C C . ARG A 1 168 ? 24.122 4.767 -27.376 1.00 89.38 168 ARG A C 1
ATOM 1286 O O . ARG A 1 168 ? 23.520 5.077 -26.354 1.00 89.38 168 ARG A O 1
ATOM 1293 N N . GLU A 1 169 ? 23.837 3.669 -28.072 1.00 87.69 169 GLU A N 1
ATOM 1294 C CA . GLU A 1 169 ? 22.777 2.715 -27.715 1.00 87.69 169 GLU A CA 1
ATOM 1295 C C . GLU A 1 169 ? 22.984 2.118 -26.314 1.00 87.69 169 GLU A C 1
ATOM 1297 O O . GLU A 1 169 ? 22.048 2.064 -25.515 1.00 87.69 169 GLU A O 1
ATOM 1302 N N . GLU A 1 170 ? 24.218 1.744 -25.955 1.00 89.56 170 GLU A N 1
ATOM 1303 C CA . GLU A 1 170 ? 24.550 1.312 -24.592 1.00 89.56 170 GLU A CA 1
ATOM 1304 C C . GLU A 1 170 ? 24.278 2.396 -23.536 1.00 89.56 170 GLU A C 1
ATOM 1306 O O . GLU A 1 170 ? 23.812 2.086 -22.435 1.00 89.56 170 GLU A O 1
ATOM 1311 N N . ALA A 1 171 ? 24.615 3.655 -23.829 1.00 87.62 171 ALA A N 1
ATOM 1312 C CA . ALA A 1 171 ? 24.410 4.774 -22.914 1.00 87.62 171 ALA A CA 1
ATOM 1313 C C . ALA A 1 171 ? 22.917 5.101 -22.752 1.00 87.62 171 ALA A C 1
ATOM 1315 O O . ALA A 1 171 ? 22.448 5.259 -21.624 1.00 87.62 171 ALA A O 1
ATOM 1316 N N . GLU A 1 172 ? 22.163 5.118 -23.854 1.00 86.44 172 GLU A N 1
ATOM 1317 C CA . GLU A 1 172 ? 20.705 5.264 -23.864 1.00 86.44 172 GLU A CA 1
ATOM 1318 C C . GLU A 1 172 ? 20.044 4.129 -23.060 1.00 86.44 172 GLU A C 1
ATOM 1320 O O . GLU A 1 172 ? 19.241 4.393 -22.166 1.00 86.44 172 GLU A O 1
ATOM 1325 N N . MET A 1 173 ? 20.442 2.868 -23.271 1.00 87.56 173 MET A N 1
ATOM 1326 C CA . MET A 1 173 ? 19.906 1.719 -22.528 1.00 87.56 173 MET A CA 1
ATOM 1327 C C . MET A 1 173 ? 20.224 1.780 -21.024 1.00 87.56 173 MET A C 1
ATOM 1329 O O . MET A 1 173 ? 19.358 1.483 -20.196 1.00 87.56 173 MET A O 1
ATOM 1333 N N . LYS A 1 174 ? 21.439 2.200 -20.641 1.00 90.94 174 LYS A N 1
ATOM 1334 C CA . LYS A 1 174 ? 21.806 2.433 -19.229 1.00 90.94 174 LYS A CA 1
ATOM 1335 C C . LYS A 1 174 ? 20.953 3.545 -18.612 1.00 90.94 174 LYS A C 1
ATOM 1337 O O . LYS A 1 174 ? 20.460 3.372 -17.498 1.00 90.94 174 LYS A O 1
ATOM 1342 N N . TRP A 1 175 ? 20.721 4.638 -19.341 1.00 87.75 175 TRP A N 1
ATOM 1343 C CA . TRP A 1 175 ? 19.869 5.741 -18.896 1.00 87.75 175 TRP A CA 1
ATOM 1344 C C . TRP A 1 175 ? 18.407 5.305 -18.702 1.00 87.75 175 TRP A C 1
ATOM 1346 O O . TRP A 1 175 ? 17.843 5.551 -17.637 1.00 87.75 175 TRP A O 1
ATOM 1356 N N . PHE A 1 176 ? 17.826 4.559 -19.650 1.00 83.81 176 PHE A N 1
ATOM 1357 C CA . PHE A 1 176 ? 16.477 3.993 -19.506 1.00 83.81 176 PHE A CA 1
ATOM 1358 C C . PHE A 1 176 ? 16.353 3.048 -18.302 1.00 83.81 176 PHE A C 1
ATOM 1360 O O . PHE A 1 176 ? 15.354 3.093 -17.584 1.00 83.81 176 PHE A O 1
ATOM 1367 N N . ASN A 1 177 ? 17.365 2.214 -18.039 1.00 85.44 177 ASN A N 1
ATOM 1368 C CA . ASN A 1 177 ? 17.379 1.341 -16.861 1.00 85.44 177 ASN A CA 1
ATOM 1369 C C . ASN A 1 177 ? 17.451 2.140 -15.545 1.00 85.44 177 ASN A C 1
ATOM 1371 O O . ASN A 1 177 ? 16.788 1.779 -14.567 1.00 85.44 177 ASN A O 1
ATOM 1375 N N . MET A 1 178 ? 18.210 3.242 -15.510 1.00 86.31 178 MET A N 1
ATOM 1376 C CA . MET A 1 178 ? 18.261 4.136 -14.349 1.00 86.31 178 MET A CA 1
ATOM 1377 C C . MET A 1 178 ? 16.932 4.867 -14.116 1.00 86.31 178 MET A C 1
ATOM 1379 O O . MET A 1 178 ? 16.453 4.878 -12.983 1.00 86.31 178 MET A O 1
ATOM 1383 N N . ASP A 1 179 ? 16.304 5.416 -15.159 1.00 88.50 179 ASP A N 1
ATOM 1384 C CA . ASP A 1 179 ? 15.003 6.098 -15.055 1.00 88.50 179 ASP A CA 1
ATOM 1385 C C . ASP A 1 179 ? 13.876 5.139 -14.629 1.00 88.50 179 ASP A C 1
ATOM 1387 O O . ASP A 1 179 ? 13.067 5.455 -13.750 1.00 88.50 179 ASP A O 1
ATOM 1391 N N . ALA A 1 180 ? 13.876 3.911 -15.161 1.00 83.25 180 ALA A N 1
ATOM 1392 C CA . ALA A 1 180 ? 12.962 2.859 -14.724 1.00 83.25 180 ALA A CA 1
ATOM 1393 C C . ALA A 1 180 ? 13.157 2.513 -13.236 1.00 83.25 180 ALA A C 1
ATOM 1395 O O . ALA A 1 180 ? 12.177 2.407 -12.496 1.00 83.25 180 ALA A O 1
ATOM 1396 N N . THR A 1 181 ? 14.408 2.394 -12.778 1.00 85.19 181 THR A N 1
ATOM 1397 C CA . THR A 1 181 ? 14.731 2.131 -11.364 1.00 85.19 181 THR A CA 1
ATOM 1398 C C . THR A 1 181 ? 14.272 3.284 -10.469 1.00 85.19 181 THR A C 1
ATOM 1400 O O . THR A 1 181 ? 13.601 3.056 -9.463 1.00 85.19 181 THR A O 1
ATOM 1403 N N . PHE A 1 182 ? 14.552 4.531 -10.858 1.00 83.19 182 PHE A N 1
ATOM 1404 C CA . PHE A 1 182 ? 14.130 5.723 -10.120 1.00 83.19 182 PHE A CA 1
ATOM 1405 C C . PHE A 1 182 ? 12.600 5.851 -10.046 1.00 83.19 182 PHE A C 1
ATOM 1407 O O . PHE A 1 182 ? 12.046 6.180 -8.994 1.00 83.19 182 PHE A O 1
ATOM 1414 N N . SER A 1 183 ? 11.900 5.522 -11.135 1.00 84.25 183 SER A N 1
ATOM 1415 C CA . SER A 1 183 ? 10.436 5.484 -11.185 1.00 84.25 183 SER A CA 1
ATOM 1416 C C . SER A 1 183 ? 9.838 4.444 -10.231 1.00 84.25 183 SER A C 1
ATOM 1418 O O . SER A 1 183 ? 8.858 4.755 -9.553 1.00 84.25 183 SER A O 1
ATOM 1420 N N . VAL A 1 184 ? 10.433 3.246 -10.129 1.00 84.75 184 VAL A N 1
ATOM 1421 C CA . VAL A 1 184 ? 10.012 2.213 -9.162 1.00 84.75 184 VAL A CA 1
ATOM 1422 C C . VAL A 1 184 ? 10.270 2.676 -7.728 1.00 84.75 184 VAL A C 1
ATOM 1424 O O . VAL A 1 184 ? 9.338 2.704 -6.931 1.00 84.75 184 VAL A O 1
ATOM 1427 N N . MET A 1 185 ? 11.483 3.147 -7.414 1.00 83.25 185 MET A N 1
ATOM 1428 C CA . MET A 1 185 ? 11.821 3.631 -6.066 1.00 83.25 185 MET A CA 1
ATOM 1429 C C . MET A 1 185 ? 10.940 4.809 -5.619 1.00 83.25 185 MET A C 1
ATOM 1431 O O . MET A 1 185 ? 10.603 4.919 -4.440 1.00 83.25 185 MET A O 1
ATOM 1435 N N . THR A 1 186 ? 10.536 5.679 -6.550 1.00 84.88 186 THR A N 1
ATOM 1436 C CA . THR A 1 186 ? 9.592 6.771 -6.265 1.00 84.88 186 THR A CA 1
ATOM 1437 C C . THR A 1 186 ? 8.198 6.227 -5.948 1.00 84.88 186 THR A C 1
ATOM 1439 O O . THR A 1 186 ? 7.602 6.637 -4.958 1.00 84.88 186 THR A O 1
ATOM 1442 N N . ALA A 1 187 ? 7.693 5.268 -6.732 1.00 81.12 187 ALA A N 1
ATOM 1443 C CA . ALA A 1 187 ? 6.388 4.655 -6.482 1.00 81.12 187 ALA A CA 1
ATOM 1444 C C . ALA A 1 187 ? 6.346 3.877 -5.152 1.00 81.12 187 ALA A C 1
ATOM 1446 O O . ALA A 1 187 ? 5.370 3.989 -4.410 1.00 81.12 187 ALA A O 1
ATOM 1447 N N . ASP A 1 188 ? 7.415 3.149 -4.816 1.00 84.62 188 ASP A N 1
ATOM 1448 C CA . ASP A 1 188 ? 7.539 2.440 -3.538 1.00 84.62 188 ASP A CA 1
ATOM 1449 C C . ASP A 1 188 ? 7.592 3.413 -2.350 1.00 84.62 188 ASP A C 1
ATOM 1451 O O . ASP A 1 188 ? 6.962 3.165 -1.319 1.00 84.62 188 ASP A O 1
ATOM 1455 N N . ARG A 1 189 ? 8.274 4.558 -2.501 1.00 88.50 189 ARG A N 1
ATOM 1456 C CA . ARG A 1 189 ? 8.271 5.641 -1.506 1.00 88.50 189 ARG A CA 1
ATOM 1457 C C . ARG A 1 189 ? 6.871 6.224 -1.304 1.00 88.50 189 ARG A C 1
ATOM 1459 O O . ARG A 1 189 ? 6.441 6.353 -0.160 1.00 88.50 189 ARG A O 1
ATOM 1466 N N . ASP A 1 190 ? 6.171 6.569 -2.383 1.00 87.75 190 ASP A N 1
ATOM 1467 C CA . ASP A 1 190 ? 4.823 7.149 -2.318 1.00 87.75 190 ASP A CA 1
ATOM 1468 C C . ASP A 1 190 ? 3.834 6.164 -1.658 1.00 87.75 190 ASP A C 1
ATOM 1470 O O . ASP A 1 190 ? 3.037 6.540 -0.794 1.00 87.75 190 ASP A O 1
ATOM 1474 N N . MET A 1 191 ? 3.946 4.872 -1.991 1.00 87.50 191 MET A N 1
ATOM 1475 C CA . MET A 1 191 ? 3.181 3.787 -1.370 1.00 87.50 191 MET A CA 1
ATOM 1476 C C . MET A 1 191 ? 3.505 3.626 0.125 1.00 87.50 191 MET A C 1
ATOM 1478 O O . MET A 1 191 ? 2.589 3.463 0.935 1.00 87.50 191 MET A O 1
ATOM 1482 N N . ALA A 1 192 ? 4.781 3.704 0.516 1.00 87.19 192 ALA A N 1
ATOM 1483 C CA . ALA A 1 192 ? 5.194 3.629 1.917 1.00 87.19 192 ALA A CA 1
ATOM 1484 C C . ALA A 1 192 ? 4.655 4.806 2.750 1.00 87.19 192 ALA A C 1
ATOM 1486 O O . ALA A 1 192 ? 4.196 4.586 3.871 1.00 87.19 192 ALA A O 1
ATOM 1487 N N . ILE A 1 193 ? 4.644 6.026 2.196 1.00 90.50 193 ILE A N 1
ATOM 1488 C CA . ILE A 1 193 ? 4.051 7.213 2.838 1.00 90.50 193 ILE A CA 1
ATOM 1489 C C . ILE A 1 193 ? 2.548 6.999 3.058 1.00 90.50 193 ILE A C 1
ATOM 1491 O O . ILE A 1 193 ? 2.076 7.093 4.188 1.00 90.50 193 ILE A O 1
ATOM 1495 N N . MET A 1 194 ? 1.807 6.600 2.019 1.00 91.62 194 MET A N 1
ATOM 1496 C CA . MET A 1 194 ? 0.369 6.322 2.128 1.00 91.62 194 MET A CA 1
ATOM 1497 C C . MET A 1 194 ? 0.056 5.235 3.173 1.00 91.62 194 MET A C 1
ATOM 1499 O O . MET A 1 194 ? -0.892 5.369 3.949 1.00 91.62 194 MET A O 1
ATOM 1503 N N . HIS A 1 195 ? 0.838 4.151 3.220 1.00 89.19 195 HIS A N 1
ATOM 1504 C CA . HIS A 1 195 ? 0.663 3.110 4.236 1.00 89.19 195 HIS A CA 1
ATOM 1505 C C . HIS A 1 195 ? 0.982 3.605 5.650 1.00 89.19 195 HIS A C 1
ATOM 1507 O O . HIS A 1 195 ? 0.280 3.224 6.591 1.00 89.19 195 HIS A O 1
ATOM 1513 N N . PHE A 1 196 ? 1.992 4.464 5.804 1.00 94.19 196 PHE A N 1
ATOM 1514 C CA . PHE A 1 196 ? 2.319 5.093 7.078 1.00 94.19 196 PHE A CA 1
ATOM 1515 C C . PHE A 1 196 ? 1.177 5.995 7.564 1.00 94.19 196 PHE A C 1
ATOM 1517 O O . PHE A 1 196 ? 0.724 5.820 8.693 1.00 94.19 196 PHE A O 1
ATOM 1524 N N . ASP A 1 197 ? 0.635 6.866 6.710 1.00 90.00 197 ASP A N 1
ATOM 1525 C CA . ASP A 1 197 ? -0.484 7.759 7.051 1.00 90.00 197 ASP A CA 1
ATOM 1526 C C . ASP A 1 197 ? -1.736 6.975 7.483 1.00 90.00 197 ASP A C 1
ATOM 1528 O O . ASP A 1 197 ? -2.379 7.293 8.488 1.00 90.00 197 ASP A O 1
ATOM 1532 N N . VAL A 1 198 ? -2.061 5.890 6.768 1.00 93.06 198 VAL A N 1
ATOM 1533 C CA . VAL A 1 198 ? -3.161 4.983 7.132 1.00 93.06 198 VAL A CA 1
ATOM 1534 C C . VAL A 1 198 ? -2.902 4.318 8.489 1.00 93.06 198 VAL A C 1
ATOM 1536 O O . VAL A 1 198 ? -3.792 4.309 9.346 1.00 93.06 198 VAL A O 1
ATOM 1539 N N . ALA A 1 199 ? -1.692 3.806 8.731 1.00 93.00 199 ALA A N 1
ATOM 1540 C CA . ALA A 1 199 ? -1.322 3.214 10.016 1.00 93.00 199 ALA A CA 1
ATOM 1541 C C . ALA A 1 199 ? -1.383 4.238 11.168 1.00 93.00 199 ALA A C 1
ATOM 1543 O O . ALA A 1 199 ? -1.846 3.915 12.263 1.00 93.00 199 ALA A O 1
ATOM 1544 N N . GLU A 1 200 ? -0.985 5.485 10.920 1.00 96.12 200 GLU A N 1
ATOM 1545 C CA . GLU A 1 200 ? -0.985 6.573 11.900 1.00 96.12 200 GLU A CA 1
ATOM 1546 C C . GLU A 1 200 ? -2.415 7.023 12.251 1.00 96.12 200 GLU A C 1
ATOM 1548 O O . GLU A 1 200 ? -2.731 7.212 13.431 1.00 96.12 200 GLU A O 1
ATOM 1553 N N . MET A 1 201 ? -3.326 7.066 11.267 1.00 95.19 201 MET A N 1
ATOM 1554 C CA . MET A 1 201 ? -4.765 7.242 11.505 1.00 95.19 201 MET A CA 1
ATOM 1555 C C . MET A 1 201 ? -5.367 6.103 12.339 1.00 95.19 201 MET A C 1
ATOM 1557 O O . MET A 1 201 ? -6.135 6.364 13.271 1.00 95.19 201 MET A O 1
ATOM 1561 N N . HIS A 1 202 ? -5.026 4.844 12.040 1.00 94.56 202 HIS A N 1
ATOM 1562 C CA . HIS A 1 202 ? -5.493 3.698 12.825 1.00 94.56 202 HIS A CA 1
ATOM 1563 C C . HIS A 1 202 ? -4.957 3.731 14.262 1.00 94.56 202 HIS A C 1
ATOM 1565 O O . HIS A 1 202 ? -5.737 3.537 15.195 1.00 94.56 202 HIS A O 1
ATOM 1571 N N . ARG A 1 203 ? -3.674 4.066 14.462 1.00 97.50 203 ARG A N 1
ATOM 1572 C CA . ARG A 1 203 ? -3.072 4.268 15.791 1.00 97.50 203 ARG A CA 1
ATOM 1573 C C . ARG A 1 203 ? -3.830 5.334 16.589 1.00 97.50 203 ARG A C 1
ATOM 1575 O O . ARG A 1 203 ? -4.282 5.054 17.696 1.00 97.50 203 ARG A O 1
ATOM 1582 N N . LYS A 1 204 ? -4.050 6.519 16.004 1.00 96.62 204 LYS A N 1
ATOM 1583 C CA . LYS A 1 204 ? -4.806 7.623 16.628 1.00 96.62 204 LYS A CA 1
ATOM 1584 C C . LYS A 1 204 ? -6.244 7.226 16.989 1.00 96.62 204 LYS A C 1
ATOM 1586 O O . LYS A 1 204 ? -6.737 7.606 18.052 1.00 96.62 204 LYS A O 1
ATOM 1591 N N . ARG A 1 205 ? -6.923 6.444 16.137 1.00 96.38 205 ARG A N 1
ATOM 1592 C CA . ARG A 1 205 ? -8.264 5.910 16.433 1.00 96.38 205 ARG A CA 1
ATOM 1593 C C . ARG A 1 205 ? -8.235 4.962 17.635 1.00 96.38 205 ARG A C 1
ATOM 1595 O O . ARG A 1 205 ? -8.999 5.168 18.574 1.00 96.38 205 ARG A O 1
ATOM 1602 N N . LEU A 1 206 ? -7.334 3.980 17.630 1.00 97.06 206 LEU A N 1
ATOM 1603 C CA . LEU A 1 206 ? -7.204 2.992 18.706 1.00 97.06 206 LEU A CA 1
ATOM 1604 C C . LEU A 1 206 ? -6.805 3.634 20.043 1.00 97.06 206 LEU A C 1
ATOM 1606 O O . LEU A 1 206 ? -7.301 3.227 21.088 1.00 97.06 206 LEU A O 1
ATOM 1610 N N . GLU A 1 207 ? -5.967 4.673 20.033 1.00 96.62 207 GLU A N 1
ATOM 1611 C CA . GLU A 1 207 ? -5.632 5.451 21.235 1.00 96.62 207 GLU A CA 1
ATOM 1612 C C . GLU A 1 207 ? -6.856 6.176 21.812 1.00 96.62 207 GLU A C 1
ATOM 1614 O O . GLU A 1 207 ? -7.080 6.140 23.025 1.00 96.62 207 GLU A O 1
ATOM 1619 N N . LYS A 1 208 ? -7.697 6.767 20.952 1.00 96.88 208 LYS A N 1
ATOM 1620 C CA . LYS A 1 208 ? -8.958 7.405 21.359 1.00 96.88 208 LYS A CA 1
ATOM 1621 C C . LYS A 1 208 ? -9.951 6.390 21.935 1.00 96.88 208 LYS A C 1
ATOM 1623 O O . LYS A 1 208 ? -10.533 6.641 22.989 1.00 96.88 208 LYS A O 1
ATOM 1628 N N . GLU A 1 209 ? -10.119 5.243 21.279 1.00 96.56 209 GLU A N 1
ATOM 1629 C CA . GLU A 1 209 ? -10.984 4.149 21.744 1.00 96.56 209 GLU A CA 1
ATOM 1630 C C . GLU A 1 209 ? -10.489 3.568 23.077 1.00 96.56 209 GLU A C 1
ATOM 1632 O O . GLU A 1 209 ? -11.276 3.417 24.012 1.00 96.56 209 GLU A O 1
ATOM 1637 N N . LYS A 1 210 ? -9.176 3.339 23.219 1.00 97.44 210 LYS A N 1
ATOM 1638 C CA . LYS A 1 210 ? -8.549 2.908 24.477 1.00 97.44 210 LYS A CA 1
ATOM 1639 C C . LYS A 1 210 ? -8.829 3.899 25.607 1.00 97.44 210 LYS A C 1
ATOM 1641 O O . LYS A 1 210 ? -9.277 3.477 26.668 1.00 97.44 210 LYS A O 1
ATOM 1646 N N . ALA A 1 211 ? -8.633 5.200 25.379 1.00 96.94 211 ALA A N 1
ATOM 1647 C CA . ALA A 1 211 ? -8.914 6.229 26.381 1.00 96.94 211 ALA A CA 1
ATOM 1648 C C . ALA A 1 211 ? -10.401 6.261 26.789 1.00 96.94 211 ALA A C 1
ATOM 1650 O O . ALA A 1 211 ? -10.715 6.333 27.978 1.00 96.94 211 ALA A O 1
ATOM 1651 N N . MET A 1 212 ? -11.325 6.141 25.826 1.00 96.50 212 MET A N 1
ATOM 1652 C CA . MET A 1 212 ? -12.764 6.033 26.103 1.00 96.50 212 MET A CA 1
ATOM 1653 C C . MET A 1 212 ? -13.095 4.807 26.962 1.00 96.50 212 MET A C 1
ATOM 1655 O O . MET A 1 212 ? -13.809 4.940 27.956 1.00 96.50 212 MET A O 1
ATOM 1659 N N . MET A 1 213 ? -12.551 3.634 26.622 1.00 96.56 213 MET A N 1
ATOM 1660 C CA . MET A 1 213 ? -12.784 2.399 27.376 1.00 96.56 213 MET A CA 1
ATOM 1661 C C . MET A 1 213 ? -12.181 2.459 28.784 1.00 96.56 213 MET A C 1
ATOM 1663 O O . MET A 1 213 ? -12.848 2.068 29.739 1.00 96.56 213 MET A O 1
ATOM 1667 N N . THR A 1 214 ? -10.972 3.005 28.951 1.00 97.81 214 THR A N 1
ATOM 1668 C CA . THR A 1 214 ? -10.357 3.216 30.273 1.00 97.81 214 THR A CA 1
ATOM 1669 C C . THR A 1 214 ? -11.209 4.140 31.147 1.00 97.81 214 THR A C 1
ATOM 1671 O O . THR A 1 214 ? -11.475 3.819 32.306 1.00 97.81 214 THR A O 1
ATOM 1674 N N . ASN A 1 215 ? -11.719 5.242 30.588 1.00 97.12 215 ASN A N 1
ATOM 1675 C CA . ASN A 1 215 ? -12.617 6.145 31.309 1.00 97.12 215 ASN A CA 1
ATOM 1676 C C . ASN A 1 215 ? -13.934 5.445 31.691 1.00 97.12 215 ASN A C 1
ATOM 1678 O O . ASN A 1 215 ? -14.367 5.543 32.841 1.00 97.12 215 ASN A O 1
ATOM 1682 N N . ALA A 1 216 ? -14.540 4.692 30.767 1.00 96.56 216 ALA A N 1
ATOM 1683 C CA . ALA A 1 216 ? -15.773 3.944 31.011 1.00 96.56 216 ALA A CA 1
ATOM 1684 C C . ALA A 1 216 ? -15.611 2.857 32.091 1.00 96.56 216 ALA A C 1
ATOM 1686 O O . ALA A 1 216 ? -16.500 2.711 32.930 1.00 96.56 216 ALA A O 1
ATOM 1687 N N . LEU A 1 217 ? -14.484 2.136 32.105 1.00 97.50 217 LEU A N 1
ATOM 1688 C CA . LEU A 1 217 ? -14.140 1.180 33.162 1.00 97.50 217 LEU A CA 1
ATOM 1689 C C . LEU A 1 217 ? -14.003 1.890 34.511 1.00 97.50 217 LEU A C 1
ATOM 1691 O O . LEU A 1 217 ? -14.763 1.583 35.421 1.00 97.50 217 LEU A O 1
ATOM 1695 N N . SER A 1 218 ? -13.176 2.939 34.603 1.00 97.25 218 SER A N 1
ATOM 1696 C CA . SER A 1 218 ? -12.987 3.676 35.864 1.00 97.25 218 SER A CA 1
ATOM 1697 C C . SER A 1 218 ? -14.284 4.283 36.427 1.00 97.25 218 SER A C 1
ATOM 1699 O O . SER A 1 218 ? -14.447 4.402 37.641 1.00 97.25 218 SER A O 1
ATOM 1701 N N . SER A 1 219 ? -15.234 4.648 35.558 1.00 97.06 219 SER A N 1
ATOM 1702 C CA . SER A 1 219 ? -16.569 5.103 35.960 1.00 97.06 219 SER A CA 1
ATOM 1703 C C . SER A 1 219 ? -17.418 3.955 36.521 1.00 97.06 219 SER A C 1
ATOM 1705 O O . SER A 1 219 ? -18.051 4.110 37.566 1.00 97.06 219 SER A O 1
ATOM 1707 N N . LYS A 1 220 ? -17.389 2.778 35.879 1.00 97.31 220 LYS A N 1
ATOM 1708 C CA . LYS A 1 220 ? -18.070 1.570 36.372 1.00 97.31 220 LYS A CA 1
ATOM 1709 C C . LYS A 1 220 ? -17.486 1.087 37.699 1.00 97.31 220 LYS A C 1
ATOM 1711 O O . LYS A 1 220 ? -18.263 0.787 38.599 1.00 97.31 220 LYS A O 1
ATOM 1716 N N . ASP A 1 221 ? -16.166 1.094 37.856 1.00 97.88 221 ASP A N 1
ATOM 1717 C CA . ASP A 1 221 ? -15.490 0.685 39.094 1.00 97.88 221 ASP A CA 1
ATOM 1718 C C . ASP A 1 221 ? -15.923 1.565 40.278 1.00 97.88 221 ASP A C 1
ATOM 1720 O O . ASP A 1 221 ? -16.309 1.055 41.328 1.00 97.88 221 ASP A O 1
ATOM 1724 N N . ARG A 1 222 ? -16.003 2.891 40.083 1.00 97.31 222 ARG A N 1
ATOM 1725 C CA . ARG A 1 222 ? -16.543 3.826 41.093 1.00 97.31 222 ARG A CA 1
ATOM 1726 C C . ARG A 1 222 ? -17.997 3.523 41.468 1.00 97.31 222 ARG A C 1
ATOM 1728 O O . ARG A 1 222 ? -18.363 3.646 42.636 1.00 97.31 222 ARG A O 1
ATOM 1735 N N . VAL A 1 223 ? -18.835 3.136 40.504 1.00 97.94 223 VAL A N 1
ATOM 1736 C CA . VAL A 1 223 ? -20.228 2.733 40.771 1.00 97.94 223 VAL A CA 1
ATOM 1737 C C . VAL A 1 223 ? -20.273 1.411 41.544 1.00 97.94 223 VAL A C 1
ATOM 1739 O O . VAL A 1 223 ? -21.019 1.308 42.517 1.00 97.94 223 VAL A O 1
ATOM 1742 N N . ILE A 1 224 ? -19.442 0.431 41.177 1.00 97.94 224 ILE A N 1
ATOM 1743 C CA . ILE A 1 224 ? -19.312 -0.853 41.883 1.00 97.94 224 ILE A CA 1
ATOM 1744 C C . ILE A 1 224 ? -18.862 -0.631 43.333 1.00 97.94 224 ILE A C 1
ATOM 1746 O O . ILE A 1 224 ? -19.451 -1.220 44.239 1.00 97.94 224 ILE A O 1
ATOM 1750 N N . ASP A 1 225 ? -17.900 0.259 43.581 1.00 98.19 225 ASP A N 1
ATOM 1751 C CA . ASP A 1 225 ? -17.460 0.641 44.929 1.00 98.19 225 ASP A CA 1
ATOM 1752 C C . ASP A 1 225 ? -18.601 1.229 45.770 1.00 98.19 225 ASP A C 1
ATOM 1754 O O . ASP A 1 225 ? -18.799 0.843 46.928 1.00 98.19 225 ASP A O 1
ATOM 1758 N N . VAL A 1 226 ? -19.380 2.156 45.201 1.00 98.06 226 VAL A N 1
ATOM 1759 C CA . VAL A 1 226 ? -20.525 2.777 45.887 1.00 98.06 226 VAL A CA 1
ATOM 1760 C C . VAL A 1 226 ? -21.600 1.738 46.207 1.00 98.06 226 VAL A C 1
ATOM 1762 O O . VAL A 1 226 ? -22.034 1.652 47.360 1.00 98.06 226 VAL A O 1
ATOM 1765 N N . LEU A 1 227 ? -21.985 0.907 45.234 1.00 98.12 227 LEU A N 1
ATOM 1766 C CA . LEU A 1 227 ? -22.975 -0.159 45.421 1.00 98.12 227 LEU A CA 1
ATOM 1767 C C . LEU A 1 227 ? -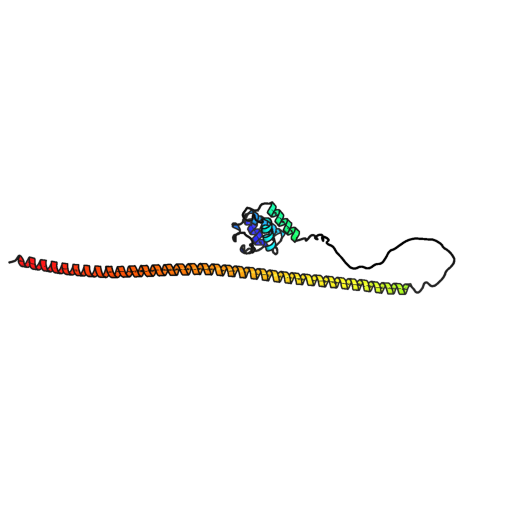22.493 -1.215 46.426 1.00 98.12 227 LEU A C 1
ATOM 1769 O O . LEU A 1 227 ? -23.267 -1.664 47.268 1.00 98.12 227 LEU A O 1
ATOM 1773 N N . THR A 1 228 ? -21.204 -1.558 46.416 1.00 98.38 228 THR A N 1
ATOM 1774 C CA . THR A 1 228 ? -20.596 -2.491 47.379 1.00 98.38 228 THR A CA 1
ATOM 1775 C C . THR A 1 228 ? -20.660 -1.937 48.802 1.00 98.38 228 THR A C 1
ATOM 1777 O O . THR A 1 228 ? -21.045 -2.655 49.728 1.00 98.38 228 THR A O 1
ATOM 1780 N N . ARG A 1 229 ? -20.365 -0.643 48.996 1.00 98.06 229 ARG A N 1
ATOM 1781 C CA . ARG A 1 229 ? -20.511 0.028 50.301 1.00 98.06 229 ARG A CA 1
ATOM 1782 C C . ARG A 1 229 ? -21.972 0.078 50.756 1.00 98.06 229 ARG A C 1
ATOM 1784 O O . ARG A 1 229 ? -22.238 -0.170 51.930 1.00 98.06 229 ARG A O 1
ATOM 1791 N N . GLN A 1 230 ? -22.914 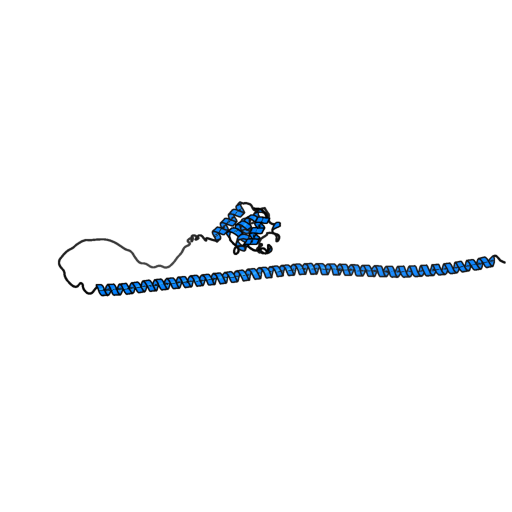0.366 49.855 1.00 98.19 230 GLN A N 1
ATOM 1792 C CA . GLN A 1 230 ? -24.352 0.365 50.158 1.00 98.19 230 GLN A CA 1
ATOM 1793 C C . GLN A 1 230 ? -24.846 -1.031 50.560 1.00 98.19 230 GLN A C 1
ATOM 1795 O O . GLN A 1 230 ? -25.445 -1.174 51.625 1.00 98.19 230 GLN A O 1
ATOM 1800 N N . ARG A 1 231 ? -24.511 -2.068 49.781 1.00 98.06 231 ARG A N 1
ATOM 1801 C CA . ARG A 1 231 ? -24.798 -3.476 50.095 1.00 98.06 231 ARG A CA 1
ATOM 1802 C C . ARG A 1 231 ? -24.268 -3.857 51.475 1.00 98.06 231 ARG A C 1
ATOM 1804 O O . ARG A 1 231 ? -25.013 -4.403 52.278 1.00 98.06 231 ARG A O 1
ATOM 1811 N N . ASN A 1 232 ? -23.005 -3.546 51.773 1.00 98.19 232 ASN A N 1
ATOM 1812 C CA . ASN A 1 232 ? -22.395 -3.900 53.058 1.00 98.19 232 ASN A CA 1
ATOM 1813 C C . ASN A 1 232 ? -23.107 -3.221 54.245 1.00 98.19 232 ASN A C 1
ATOM 1815 O O . ASN A 1 232 ? -23.287 -3.853 55.282 1.00 98.19 232 ASN A O 1
ATOM 1819 N N . ARG A 1 233 ? -23.566 -1.968 54.088 1.00 97.94 233 ARG A N 1
ATOM 1820 C CA . ARG A 1 233 ? -24.392 -1.282 55.100 1.00 97.94 233 ARG A CA 1
ATOM 1821 C C . ARG A 1 233 ? -25.752 -1.957 55.281 1.00 97.94 233 ARG A C 1
ATOM 1823 O O . ARG A 1 233 ? -26.140 -2.202 56.417 1.00 97.94 233 ARG A O 1
ATOM 1830 N N . ALA A 1 234 ? -26.438 -2.291 54.188 1.00 97.38 234 ALA A N 1
ATOM 1831 C CA . ALA A 1 234 ? -27.738 -2.962 54.236 1.00 97.38 234 ALA A CA 1
ATOM 1832 C C . ALA A 1 234 ? -27.648 -4.354 54.892 1.00 97.38 234 ALA A C 1
ATOM 1834 O O . ALA A 1 234 ? -28.481 -4.692 55.727 1.00 97.38 234 ALA A O 1
ATOM 1835 N N . VAL A 1 235 ? -26.599 -5.128 54.586 1.00 98.25 235 VAL A N 1
ATOM 1836 C CA . VAL A 1 235 ? -26.323 -6.427 55.229 1.00 98.25 235 VAL A CA 1
ATOM 1837 C C . VAL A 1 235 ? -26.066 -6.263 56.732 1.00 98.25 235 VAL A C 1
ATOM 1839 O O . VAL A 1 235 ? -26.622 -7.014 57.528 1.00 98.25 235 VAL A O 1
ATOM 1842 N N . ALA A 1 236 ? -25.281 -5.260 57.142 1.00 97.31 236 ALA A N 1
ATOM 1843 C CA . ALA A 1 236 ? -25.042 -4.986 58.561 1.00 97.31 236 ALA A CA 1
ATOM 1844 C C . ALA A 1 236 ? -26.324 -4.560 59.306 1.00 97.31 236 ALA A C 1
ATOM 1846 O O . ALA A 1 236 ? -26.557 -5.004 60.428 1.00 97.31 236 ALA A O 1
ATOM 1847 N N . GLN A 1 237 ? -27.177 -3.747 58.674 1.00 97.56 237 GLN A N 1
ATOM 1848 C CA . GLN A 1 237 ? -28.480 -3.353 59.224 1.00 97.56 237 GLN A CA 1
ATOM 1849 C C . GLN A 1 237 ? -29.438 -4.544 59.350 1.00 97.56 237 GLN A C 1
ATOM 1851 O O . GLN A 1 237 ? -30.098 -4.680 60.377 1.00 97.56 237 GLN A O 1
ATOM 1856 N N . ALA A 1 238 ? -29.488 -5.428 58.349 1.00 96.81 238 ALA A N 1
ATOM 1857 C CA . ALA A 1 238 ? -30.295 -6.646 58.404 1.00 96.81 238 ALA A CA 1
ATOM 1858 C C . ALA A 1 238 ? -29.863 -7.558 59.566 1.00 96.81 238 ALA A C 1
ATOM 1860 O O . ALA A 1 238 ? -30.708 -7.976 60.353 1.00 96.81 238 ALA A O 1
ATOM 1861 N N . ALA A 1 239 ? -28.556 -7.781 59.737 1.00 97.00 239 ALA A N 1
ATOM 1862 C CA . ALA A 1 239 ? -28.019 -8.591 60.831 1.00 97.00 239 ALA A CA 1
ATOM 1863 C C . ALA A 1 239 ? -28.325 -8.007 62.227 1.00 97.00 239 ALA A C 1
ATOM 1865 O O . ALA A 1 239 ? -28.602 -8.757 63.167 1.00 97.00 239 ALA A O 1
ATOM 1866 N N . ASP A 1 240 ? -28.310 -6.678 62.386 1.00 97.25 240 ASP A N 1
ATOM 1867 C CA . ASP A 1 240 ? -28.699 -6.053 63.656 1.00 97.25 240 ASP A CA 1
ATOM 1868 C C . ASP A 1 240 ? -30.211 -6.173 63.916 1.00 97.25 240 ASP A C 1
ATOM 1870 O O . ASP A 1 240 ? -30.616 -6.552 65.015 1.00 97.25 240 ASP A O 1
ATOM 1874 N N . LEU A 1 241 ? -31.054 -5.970 62.897 1.00 96.62 241 LEU A N 1
ATOM 1875 C CA . LEU A 1 241 ? -32.503 -6.182 63.003 1.00 96.62 241 LEU A CA 1
ATOM 1876 C C . LEU A 1 241 ? -32.853 -7.639 63.349 1.00 96.62 241 LEU A C 1
ATOM 1878 O O . LEU A 1 241 ? -33.701 -7.873 64.210 1.00 96.62 241 LEU A O 1
ATOM 1882 N N . GLU A 1 242 ? -32.174 -8.624 62.756 1.00 96.62 242 GLU A N 1
ATOM 1883 C CA . GLU A 1 242 ? -32.322 -10.042 63.113 1.00 96.62 242 GLU A CA 1
ATOM 1884 C C . GLU A 1 242 ? -31.969 -10.301 64.585 1.00 96.62 242 GLU A C 1
ATOM 1886 O O . GLU A 1 242 ? -32.704 -10.998 65.293 1.00 96.62 242 GLU A O 1
ATOM 1891 N N . LYS A 1 243 ? -30.888 -9.690 65.084 1.00 96.25 243 LYS A N 1
ATOM 1892 C CA . LYS A 1 243 ? -30.465 -9.781 66.489 1.00 96.25 243 LYS A CA 1
ATOM 1893 C C . LYS A 1 243 ? -31.467 -9.118 67.442 1.00 96.25 243 LYS A C 1
ATOM 1895 O O . LYS A 1 243 ? -31.779 -9.689 68.495 1.00 96.25 243 LYS A O 1
ATOM 1900 N N . GLN A 1 244 ? -32.008 -7.953 67.084 1.00 95.12 244 GLN A N 1
ATOM 1901 C CA . GLN A 1 244 ? -33.067 -7.278 67.844 1.00 95.12 244 GLN A CA 1
ATOM 1902 C C . GLN A 1 244 ? -34.338 -8.142 67.899 1.00 95.12 244 GLN A C 1
ATOM 1904 O O . GLN A 1 244 ? -34.883 -8.377 68.979 1.00 95.12 244 GLN A O 1
ATOM 1909 N N . LEU A 1 245 ? -34.762 -8.702 66.762 1.00 94.81 245 LEU A N 1
ATOM 1910 C CA . LEU A 1 245 ? -35.938 -9.568 66.639 1.00 94.81 245 LEU A CA 1
ATOM 1911 C C . LEU A 1 245 ? -35.766 -10.872 67.441 1.00 94.81 245 LEU A C 1
ATOM 1913 O O . LEU A 1 245 ? -36.674 -11.282 68.168 1.00 94.81 245 LEU A O 1
ATOM 1917 N N . ALA A 1 246 ? -34.585 -11.496 67.395 1.00 93.94 246 ALA A N 1
ATOM 1918 C CA . ALA A 1 246 ? -34.253 -12.655 68.224 1.00 93.94 246 ALA A CA 1
ATOM 1919 C C . ALA A 1 246 ? -34.287 -12.331 69.730 1.00 93.94 246 ALA A C 1
ATOM 1921 O O . ALA A 1 246 ? -34.742 -13.152 70.528 1.00 93.94 246 ALA A O 1
ATOM 1922 N N . THR A 1 247 ? -33.855 -11.129 70.123 1.00 93.25 247 THR A N 1
ATOM 1923 C CA . THR A 1 247 ? -33.907 -10.665 71.519 1.00 93.25 247 THR A CA 1
ATOM 1924 C C . THR A 1 247 ? -35.353 -10.442 71.973 1.00 93.25 247 THR A C 1
ATOM 1926 O O . THR A 1 247 ? -35.750 -10.968 73.012 1.00 93.25 247 THR A O 1
ATOM 1929 N N . LEU A 1 248 ? -36.167 -9.760 71.159 1.00 92.38 248 LEU A N 1
ATOM 1930 C CA . LEU A 1 248 ? -37.603 -9.556 71.391 1.00 92.38 248 LEU A CA 1
ATOM 193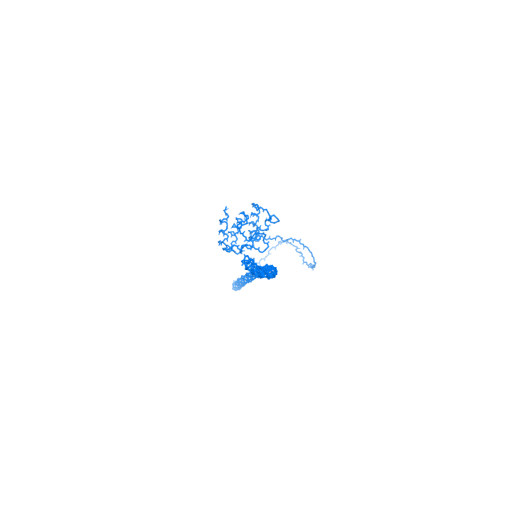1 C C . LEU A 1 248 ? -38.376 -10.877 71.511 1.00 92.38 248 LEU A C 1
ATOM 1933 O O . LEU A 1 248 ? -39.233 -11.011 72.382 1.00 92.38 248 LEU A O 1
ATOM 1937 N N . LYS A 1 249 ? -38.052 -11.884 70.690 1.00 90.75 249 LYS A N 1
ATOM 1938 C CA . LYS A 1 249 ? -38.638 -13.231 70.808 1.00 90.75 249 LYS A CA 1
ATOM 1939 C C . LYS A 1 249 ? -38.335 -13.882 72.162 1.00 90.75 249 LYS A C 1
ATOM 1941 O O . LYS A 1 249 ? -39.235 -14.453 72.765 1.00 90.75 249 LYS A O 1
ATOM 1946 N N . ARG A 1 250 ? -37.108 -13.764 72.686 1.00 87.88 250 ARG A N 1
ATOM 1947 C CA . ARG A 1 250 ? -36.768 -14.310 74.017 1.00 87.88 250 ARG A CA 1
ATOM 1948 C C . ARG A 1 250 ? -37.491 -13.573 75.145 1.00 87.88 250 ARG A C 1
ATOM 1950 O O . ARG A 1 250 ? -38.033 -14.216 76.037 1.00 87.88 250 ARG A O 1
ATOM 1957 N N . THR A 1 251 ? -37.528 -12.239 75.108 1.00 86.06 251 THR A N 1
ATOM 1958 C CA . THR A 1 251 ? -38.155 -11.439 76.176 1.00 86.06 251 THR A CA 1
ATOM 1959 C C . THR A 1 251 ? -39.681 -11.519 76.176 1.00 86.06 251 THR A C 1
ATOM 1961 O O . THR A 1 251 ? -40.288 -11.379 77.234 1.00 86.06 251 THR A O 1
ATOM 1964 N N . THR A 1 252 ? -40.314 -11.777 75.027 1.00 78.94 252 THR A N 1
ATOM 1965 C CA . THR A 1 252 ? -41.767 -12.019 74.949 1.00 78.94 252 THR A CA 1
ATOM 1966 C C . THR A 1 252 ? -42.167 -13.416 75.418 1.00 78.94 252 THR A C 1
ATOM 1968 O O . THR A 1 252 ? -43.217 -13.539 76.040 1.00 78.94 252 THR A O 1
ATOM 1971 N N . VAL A 1 253 ? -41.333 -14.443 75.205 1.00 70.12 253 VAL A N 1
ATOM 1972 C CA . VAL A 1 253 ? -41.540 -15.777 75.805 1.00 70.12 253 VAL A CA 1
ATOM 1973 C C . VAL A 1 253 ? -41.433 -15.701 77.331 1.00 70.12 253 VAL A C 1
ATOM 1975 O O . VAL A 1 253 ? -42.376 -16.071 78.015 1.00 70.12 253 VAL A O 1
ATOM 1978 N N . LEU A 1 254 ? -40.369 -15.090 77.867 1.00 62.09 254 LEU A N 1
ATOM 1979 C CA . LEU A 1 254 ? -40.170 -14.923 79.319 1.00 62.09 254 LEU A CA 1
ATOM 1980 C C . LEU A 1 254 ? -41.281 -14.129 80.038 1.00 62.09 254 LEU A C 1
ATOM 1982 O O . LEU A 1 254 ? -41.397 -14.214 81.255 1.00 62.09 254 LEU A O 1
ATOM 1986 N N . LYS A 1 255 ? -42.086 -13.346 79.309 1.00 61.06 255 LYS A N 1
ATOM 1987 C CA . LYS A 1 255 ? -43.244 -12.610 79.849 1.00 61.06 255 LYS A CA 1
ATOM 1988 C C . LYS A 1 255 ? -44.564 -13.389 79.811 1.00 61.06 255 LYS A C 1
ATOM 1990 O O . LYS A 1 255 ? -45.574 -12.841 80.237 1.00 61.06 255 LYS A O 1
ATOM 1995 N N . LYS A 1 256 ? -44.582 -14.608 79.263 1.00 61.06 256 LYS A N 1
ATOM 1996 C CA . LYS A 1 256 ? -45.768 -15.481 79.231 1.00 61.06 256 LYS A CA 1
ATOM 1997 C C . LYS A 1 256 ? -45.827 -16.493 80.378 1.00 61.06 256 LYS A C 1
ATOM 1999 O O . LYS A 1 256 ? -46.884 -17.079 80.577 1.00 61.06 256 LYS A O 1
ATOM 2004 N N . ASP A 1 257 ? -44.721 -16.662 81.100 1.00 52.78 257 ASP A N 1
ATOM 2005 C CA . ASP A 1 257 ? -44.550 -17.655 82.167 1.00 52.78 257 ASP A CA 1
ATOM 2006 C C . ASP A 1 257 ? -44.588 -17.018 83.581 1.00 52.78 257 ASP A C 1
ATOM 2008 O O . ASP A 1 257 ? -44.042 -17.576 84.534 1.00 52.78 257 ASP A O 1
ATOM 2012 N N . ILE A 1 258 ? -45.211 -15.833 83.705 1.00 48.50 258 ILE A N 1
ATOM 2013 C CA . ILE A 1 258 ? -45.512 -15.098 84.953 1.00 48.50 258 ILE A CA 1
ATOM 2014 C C . ILE A 1 258 ? -47.000 -14.740 84.947 1.00 48.50 258 ILE A C 1
ATOM 2016 O O . ILE A 1 258 ? -47.660 -14.997 85.976 1.00 48.50 258 ILE A O 1
#

pLDDT: mean 73.9, std 20.19, range [29.33, 98.38]

Sequence (258 aa):
MAVEEAIAILSKIWTPNVRMWKYRGCKLSDNPHKWEPRVLAALAVLAQTAGPAQRIRAMQMITIAMGPMAYTASTPEHIARATELMKAAQHPEPQPQDQQHQQHGTVNHSQQPVANAVNSPVAAPPAAIKSEAAATAAGDVEKDKQIEDLRLTMRQMEARMTLSDLRREEAEMKWFNMDATFSVMTADRDMAIMHFDVAEMHRKRLEKEKAMMTNALSSKDRVIDVLTRQRNRAVAQAADLEKQLATLKRTTVLKKDI

Foldseek 3Di:
DFQVVLLVLCCVFAHVCQQVLDDPPQPDDSDSVRDASVLSVLLSVVCVVVTHPCSNLLSVLLSVLCPPVSVPHDDPSSSVRSNVVVVCVVPPDDDDDDDDDDDDDDDDDDDDDDDDDDDDDDDDDDDDPDPVVVVVVVVVVVVVVVVVVVVVVVVVVVVVVVVVVVVVVVVVVVVVVVVVVVVVVVVVVVVVVVVVVVVVVVVVVVVVVVVVVVVVVVVVVVVVVVVVVVVVVVVVVVVVVVVVVVVVVVVVVVVVVD

Organism: NCBI:txid420778

Secondary structure (DSSP, 8-state):
--HHHHHHHHHHHT-S-GGGTSPTT--S-SSGGGS-HHHHHHHHHHHHHH-STTHHHHHHHHHHHHGGGTTSPPPHHHHHHHHHHHHHTTS-PPPP---------------------------------SSHHHHHHHHHHHHHHHHHHHHHHHHHHHHHHHHHHHHHHHHHHHHHHHHHHHHHHHHHHHHHHHHHHHHHHHHHHHHHHHHHHHHHHHHHHHHHHHHHHHHHHHHHHHHHHHHHHHHHHHHHHTTS--